Protein AF-A0A1E8E2F0-F1 (afdb_monomer_lite)

Sequence (222 aa):
MLGGLISAGASLLSGAISAVGTACSAIGGTVISTGRVMIDAINGGLPMVARICDAALTVGKGLGVFATEHNEVDMYELGMRTERAVEEGTTSEQFDNNQAYIDYLREKITLSNEDRINLKNLSDSDKLKYACIGSAMTIATIKEKYEIDIPETFWSITTDLGIQPEKFKPMLDIFENAKLQPDLNGFMKGELSSDLQRSIYDLIDERLSGVLGKEIVDKLIS

Secondary structure (DSSP, 8-state):
--GGGTT--HHHHHHHHHHHHHHHHHH-TTHHHHHHHHHHHHHT-HHHHHHHHHHHHHHHHHTTSS-TT--HHHHHHHHHHHHHHHHTT--GGGSSSHHHHHHHHHHHSPPPHHHHHHTTS--HHHHHHHHHHHHHHHHHHHHHHSSS---THHHHHHHHTT--HHHHHHHHHHHHHTT----HHHHHHT-S-HHHHHHHHHHIIIIIHHHH-HHHHHHHH-

Structure (mmCIF, N/CA/C/O backbone):
data_AF-A0A1E8E2F0-F1
#
_entry.id   AF-A0A1E8E2F0-F1
#
loop_
_atom_site.group_PDB
_atom_site.id
_atom_site.type_symbol
_atom_site.label_atom_id
_atom_site.label_alt_id
_atom_site.label_comp_id
_atom_site.label_asym_id
_atom_site.label_entity_id
_atom_site.label_seq_id
_atom_site.pdbx_PDB_ins_code
_atom_site.Cartn_x
_atom_site.Cartn_y
_atom_site.Cartn_z
_atom_site.occupancy
_atom_site.B_iso_or_equiv
_atom_site.auth_seq_id
_atom_site.auth_comp_id
_atom_site.auth_asym_id
_atom_site.auth_atom_id
_atom_site.pdbx_PDB_model_num
ATOM 1 N N . MET A 1 1 ? -0.021 14.049 2.026 1.00 46.56 1 MET A N 1
ATOM 2 C CA . MET A 1 1 ? 1.206 14.430 2.754 1.00 46.56 1 MET A CA 1
ATOM 3 C C . MET A 1 1 ? 0.986 14.140 4.222 1.00 46.56 1 MET A C 1
ATOM 5 O O . MET A 1 1 ? 0.489 14.996 4.947 1.00 46.56 1 MET A O 1
ATOM 9 N N . LEU A 1 2 ? 1.394 12.953 4.666 1.00 54.12 2 LEU A N 1
ATOM 10 C CA . LEU A 1 2 ? 1.430 12.538 6.078 1.00 54.12 2 LEU A CA 1
ATOM 11 C C . LEU A 1 2 ? 2.486 13.297 6.912 1.00 54.12 2 LEU A C 1
ATOM 13 O O . LEU A 1 2 ? 3.233 12.714 7.697 1.00 54.12 2 LEU A O 1
ATOM 17 N N . GLY A 1 3 ? 2.553 14.624 6.765 1.00 45.81 3 GLY A N 1
ATOM 18 C CA . GLY A 1 3 ? 3.546 15.497 7.399 1.00 45.81 3 GLY A CA 1
ATOM 19 C C . GLY A 1 3 ? 3.538 15.459 8.932 1.00 45.81 3 GLY A C 1
ATOM 20 O O . GLY A 1 3 ? 4.491 15.917 9.553 1.00 45.81 3 GLY A O 1
ATOM 21 N N . GLY A 1 4 ? 2.508 14.866 9.543 1.00 55.16 4 GLY A N 1
ATOM 22 C CA . GLY A 1 4 ? 2.407 14.650 10.986 1.00 55.16 4 GLY A CA 1
ATOM 23 C C . GLY A 1 4 ? 3.183 13.447 11.539 1.00 55.16 4 GLY A C 1
ATOM 24 O O . GLY A 1 4 ? 3.166 13.270 12.750 1.00 55.16 4 GLY A O 1
ATOM 25 N N . LEU A 1 5 ? 3.834 12.621 10.706 1.00 59.59 5 LEU A N 1
ATOM 26 C CA . LEU A 1 5 ? 4.595 11.443 11.162 1.00 59.59 5 LEU A CA 1
ATOM 27 C C . LEU A 1 5 ? 6.091 11.720 11.425 1.00 59.59 5 LEU A C 1
ATOM 29 O O . LEU A 1 5 ? 6.787 10.841 11.922 1.00 59.59 5 LEU A O 1
ATOM 33 N N . ILE A 1 6 ? 6.615 12.904 11.080 1.00 55.09 6 ILE A N 1
ATOM 34 C CA . ILE A 1 6 ? 8.069 13.143 10.924 1.00 55.09 6 ILE A CA 1
ATOM 35 C C . ILE A 1 6 ? 8.792 13.533 12.241 1.00 55.09 6 ILE A C 1
ATOM 37 O O . ILE A 1 6 ? 10.017 13.603 12.271 1.00 55.09 6 ILE A O 1
ATOM 41 N N . SER A 1 7 ? 8.100 13.722 13.370 1.00 53.03 7 SER A N 1
ATOM 42 C CA . SER A 1 7 ? 8.715 14.161 14.646 1.00 53.03 7 SER A CA 1
ATOM 43 C C . SER A 1 7 ? 9.333 13.055 15.523 1.00 53.03 7 SER A C 1
ATOM 45 O O . SER A 1 7 ? 9.831 13.345 16.612 1.00 53.03 7 SER A O 1
ATOM 47 N N . ALA A 1 8 ? 9.328 11.795 15.087 1.00 50.75 8 ALA A N 1
ATOM 48 C CA . ALA A 1 8 ? 9.513 10.637 15.962 1.00 50.75 8 ALA A CA 1
ATOM 49 C C . ALA A 1 8 ? 10.944 10.028 15.971 1.00 50.75 8 ALA A C 1
ATOM 51 O O . ALA A 1 8 ? 11.534 9.764 14.928 1.00 50.75 8 ALA A O 1
ATOM 52 N N . GLY A 1 9 ? 11.500 9.765 17.167 1.00 56.72 9 GLY A N 1
ATOM 53 C CA . GLY A 1 9 ? 12.803 9.105 17.380 1.00 56.72 9 GLY A CA 1
ATOM 54 C C . GLY A 1 9 ? 12.778 7.565 17.294 1.00 56.72 9 GLY A C 1
ATOM 55 O O . GLY A 1 9 ? 11.724 6.948 17.186 1.00 56.72 9 GLY A O 1
ATOM 56 N N . ALA A 1 10 ? 13.950 6.920 17.389 1.00 57.41 10 ALA A N 1
ATOM 57 C CA . ALA A 1 10 ? 14.142 5.478 17.140 1.00 57.41 10 ALA A CA 1
ATOM 58 C C . ALA A 1 10 ? 13.274 4.519 17.992 1.00 57.41 10 ALA A C 1
ATOM 60 O O . ALA A 1 10 ? 12.944 3.428 17.533 1.00 57.41 10 ALA A O 1
ATOM 61 N N . SER A 1 11 ? 12.870 4.911 19.206 1.00 61.34 11 SER A N 1
ATOM 62 C CA . SER A 1 11 ? 11.998 4.101 20.075 1.00 61.34 11 SER A CA 1
ATOM 63 C C . SER A 1 11 ? 10.554 3.990 19.573 1.00 61.34 11 SER A C 1
ATOM 65 O O . SER A 1 11 ? 9.861 3.037 19.919 1.00 61.34 11 SER A O 1
ATOM 67 N N . LEU A 1 12 ? 10.098 4.938 18.749 1.00 69.38 12 LEU A N 1
ATOM 68 C CA . LEU A 1 12 ? 8.758 4.911 18.155 1.00 69.38 12 LEU A CA 1
ATOM 69 C C . LEU A 1 12 ? 8.673 3.891 17.010 1.00 69.38 12 LEU A C 1
ATOM 71 O O . LEU A 1 12 ? 7.636 3.261 16.822 1.00 69.38 12 LEU A O 1
ATOM 75 N N . LEU A 1 13 ? 9.781 3.663 16.297 1.00 74.44 13 LEU A N 1
ATOM 76 C CA . LEU A 1 13 ? 9.846 2.703 15.190 1.00 74.44 13 LEU A CA 1
ATOM 77 C C . LEU A 1 13 ? 9.758 1.253 15.685 1.00 74.44 13 LEU A C 1
ATOM 79 O O . LEU A 1 13 ? 8.995 0.462 15.136 1.00 74.44 13 LEU A O 1
ATOM 83 N N . SER A 1 14 ? 10.479 0.899 16.754 1.00 71.12 14 SER A N 1
ATOM 84 C CA . SER A 1 14 ? 10.483 -0.475 17.281 1.00 71.12 14 SER A CA 1
ATOM 85 C C . SER A 1 14 ? 9.137 -0.891 17.888 1.00 71.12 14 SER A C 1
ATOM 87 O O . SER A 1 14 ? 8.689 -2.024 17.684 1.00 71.12 14 SER A O 1
ATOM 89 N N . GLY A 1 15 ? 8.460 0.030 18.583 1.00 75.19 15 GLY A N 1
ATOM 90 C CA . GLY A 1 15 ? 7.102 -0.187 19.089 1.00 75.19 15 GLY A CA 1
ATOM 91 C C . GLY A 1 15 ? 6.085 -0.367 17.959 1.00 75.19 15 GLY A C 1
ATOM 92 O O . GLY A 1 15 ? 5.265 -1.285 18.006 1.00 75.19 15 GLY A O 1
ATOM 93 N N . ALA A 1 16 ? 6.191 0.448 16.904 1.00 79.50 16 ALA A N 1
ATOM 94 C CA . ALA A 1 16 ? 5.305 0.365 15.748 1.00 79.50 16 ALA A CA 1
ATOM 95 C C . ALA A 1 16 ? 5.455 -0.951 14.971 1.00 79.50 16 ALA A C 1
ATOM 97 O O . ALA A 1 16 ? 4.438 -1.542 14.623 1.00 79.50 16 ALA A O 1
ATOM 98 N N . ILE A 1 17 ? 6.678 -1.458 14.754 1.00 83.19 17 ILE A N 1
ATOM 99 C CA . ILE A 1 17 ? 6.898 -2.755 14.076 1.00 83.19 17 ILE A CA 1
ATOM 100 C C . ILE A 1 17 ? 6.121 -3.874 14.775 1.00 83.19 17 ILE A C 1
ATOM 102 O O . ILE A 1 17 ? 5.417 -4.646 14.125 1.00 83.19 17 ILE A O 1
ATOM 106 N N . SER A 1 18 ? 6.224 -3.942 16.104 1.00 83.56 18 SER A N 1
ATOM 107 C CA . SER A 1 18 ? 5.578 -4.997 16.891 1.00 83.56 18 SER A CA 1
ATOM 108 C C . SER A 1 18 ? 4.053 -4.879 16.850 1.00 83.56 18 SER A C 1
ATOM 110 O O . SER A 1 18 ? 3.361 -5.882 16.665 1.00 83.56 18 SER A O 1
ATOM 112 N N . ALA A 1 19 ? 3.528 -3.657 16.978 1.00 85.50 19 ALA A N 1
ATOM 113 C CA . ALA A 1 19 ? 2.092 -3.398 16.930 1.00 85.50 19 ALA A CA 1
ATOM 114 C C . ALA A 1 19 ? 1.499 -3.711 15.547 1.00 85.50 19 ALA A C 1
ATOM 116 O O . ALA A 1 19 ? 0.519 -4.446 15.450 1.00 85.50 19 ALA A O 1
ATOM 117 N N . VAL A 1 20 ? 2.134 -3.226 14.474 1.00 86.19 20 VAL A N 1
ATOM 118 C CA . VAL A 1 20 ? 1.704 -3.468 13.088 1.00 86.19 20 VAL A CA 1
ATOM 119 C C . VAL A 1 20 ? 1.786 -4.951 12.751 1.00 86.19 20 VAL A C 1
ATOM 121 O O . VAL A 1 20 ? 0.832 -5.498 12.202 1.00 86.19 20 VAL A O 1
ATOM 124 N N . GLY A 1 21 ? 2.882 -5.622 13.117 1.00 84.56 21 GLY A N 1
ATOM 125 C CA . GLY A 1 21 ? 3.048 -7.054 12.883 1.00 84.56 21 GLY A CA 1
ATOM 126 C C . GLY A 1 21 ? 1.997 -7.895 13.599 1.00 84.56 21 GLY A C 1
ATOM 127 O O . GLY A 1 21 ? 1.430 -8.801 12.991 1.00 84.56 21 GLY A O 1
ATOM 128 N N . THR A 1 22 ? 1.686 -7.563 14.854 1.00 86.31 22 THR A N 1
ATOM 129 C CA . THR A 1 22 ? 0.652 -8.261 15.633 1.00 86.31 22 THR A CA 1
ATOM 130 C C . THR A 1 22 ? -0.731 -8.044 15.025 1.00 86.31 22 THR A C 1
ATOM 132 O O . THR A 1 22 ? -1.422 -9.018 14.735 1.00 86.31 22 THR A O 1
ATOM 135 N N . ALA A 1 23 ? -1.107 -6.788 14.765 1.00 84.50 23 ALA A N 1
ATOM 136 C CA . ALA A 1 23 ? -2.405 -6.452 14.191 1.00 84.50 23 ALA A CA 1
ATOM 137 C C . ALA A 1 23 ? -2.594 -7.100 12.811 1.00 84.50 23 ALA A C 1
ATOM 139 O O . ALA A 1 23 ? -3.564 -7.818 12.602 1.00 84.50 23 ALA A O 1
ATOM 140 N N . CYS A 1 24 ? -1.635 -6.940 11.891 1.00 85.62 24 CYS A N 1
ATOM 141 C CA . CYS A 1 24 ? -1.739 -7.501 10.538 1.00 85.62 24 CYS A CA 1
ATOM 142 C C . CYS A 1 24 ? -1.767 -9.032 10.528 1.00 85.62 24 CYS A C 1
ATOM 144 O O . CYS A 1 24 ? -2.491 -9.620 9.729 1.00 85.62 24 CYS A O 1
ATOM 146 N N . SER A 1 25 ? -1.038 -9.680 11.442 1.00 86.25 25 SER A N 1
ATOM 147 C CA . SER A 1 25 ? -1.093 -11.140 11.594 1.00 86.25 25 SER A CA 1
ATOM 148 C C . SER A 1 25 ? -2.461 -11.619 12.075 1.00 86.25 25 SER A C 1
ATOM 150 O O . SER A 1 25 ? -2.920 -12.675 11.655 1.00 86.25 25 SER A O 1
ATOM 152 N N . ALA A 1 26 ? -3.115 -10.844 12.940 1.00 86.00 26 ALA A N 1
ATOM 153 C CA . ALA A 1 26 ? -4.411 -11.190 13.506 1.00 86.00 26 ALA A CA 1
ATOM 154 C C . ALA A 1 26 ? -5.597 -10.882 12.565 1.00 86.00 26 ALA A C 1
ATOM 156 O O . ALA A 1 26 ? -6.642 -11.513 12.691 1.00 86.00 26 ALA A O 1
ATOM 157 N N . ILE A 1 27 ? -5.434 -9.980 11.586 1.00 87.12 27 ILE A N 1
ATOM 158 C CA . ILE A 1 27 ? -6.435 -9.731 10.525 1.00 87.12 27 ILE A CA 1
ATOM 159 C C . ILE A 1 27 ? -6.537 -10.911 9.539 1.00 87.12 27 ILE A C 1
ATOM 161 O O . ILE A 1 27 ? -7.615 -11.149 8.984 1.00 87.12 27 ILE A O 1
ATOM 165 N N . GLY A 1 28 ? -5.435 -11.637 9.320 1.00 82.00 28 GLY A N 1
ATOM 166 C CA . GLY A 1 28 ? -5.373 -12.803 8.432 1.00 82.00 28 GLY A CA 1
ATOM 167 C C . GLY A 1 28 ? -5.183 -12.480 6.942 1.00 82.00 28 GLY A C 1
ATOM 168 O O . GLY A 1 28 ? -5.022 -11.325 6.537 1.00 82.00 28 GLY A O 1
ATOM 169 N N . GLY A 1 29 ? -5.167 -13.532 6.123 1.00 82.12 29 GLY A N 1
ATOM 170 C CA . GLY A 1 29 ? -5.179 -13.463 4.663 1.00 82.12 29 GLY A CA 1
ATOM 171 C C . GLY A 1 29 ? -4.059 -12.631 4.030 1.00 82.12 29 GLY A C 1
ATOM 172 O O . GLY A 1 29 ? -2.899 -12.646 4.449 1.00 82.12 29 GLY A O 1
ATOM 173 N N . THR A 1 30 ? -4.420 -11.879 2.987 1.00 80.75 30 THR A N 1
ATOM 174 C CA . THR A 1 30 ? -3.507 -10.991 2.247 1.00 80.75 30 THR A CA 1
ATOM 175 C C . THR A 1 30 ? -2.982 -9.833 3.092 1.00 80.75 30 THR A C 1
ATOM 177 O O . THR A 1 30 ? -1.932 -9.274 2.778 1.00 80.75 30 THR A O 1
ATOM 180 N N . VAL A 1 31 ? -3.661 -9.484 4.190 1.00 86.50 31 VAL A N 1
ATOM 181 C CA . VAL A 1 31 ? -3.239 -8.387 5.075 1.00 86.50 31 VAL A CA 1
ATOM 182 C C . VAL A 1 31 ? -1.940 -8.725 5.816 1.00 86.50 31 VAL A C 1
ATOM 184 O O . VAL A 1 31 ? -1.168 -7.831 6.158 1.00 86.50 31 VAL A O 1
ATOM 187 N N . ILE A 1 32 ? -1.619 -10.013 5.982 1.00 88.44 32 ILE A N 1
ATOM 188 C CA . ILE A 1 32 ? -0.331 -10.449 6.538 1.00 88.44 32 ILE A CA 1
ATOM 189 C C . ILE A 1 32 ? 0.831 -9.987 5.647 1.00 88.44 32 ILE A C 1
ATOM 191 O O . ILE A 1 32 ? 1.841 -9.497 6.158 1.00 88.44 32 ILE A O 1
ATOM 195 N N . SER A 1 33 ? 0.715 -10.135 4.320 1.00 89.31 33 SER A N 1
ATOM 196 C CA . SER A 1 33 ? 1.802 -9.760 3.405 1.00 89.31 33 SER A CA 1
ATOM 197 C C . SER A 1 33 ? 1.923 -8.244 3.261 1.00 89.31 33 SER A C 1
ATOM 199 O O . SER A 1 33 ? 3.030 -7.709 3.259 1.00 89.31 33 SER A O 1
ATOM 201 N N . THR A 1 34 ? 0.809 -7.516 3.265 1.00 93.25 34 THR A N 1
ATOM 202 C CA . THR A 1 34 ? 0.827 -6.048 3.203 1.00 93.25 34 THR A CA 1
ATOM 203 C C . THR A 1 34 ? 1.222 -5.405 4.532 1.00 93.25 34 THR A C 1
ATOM 205 O O . THR A 1 34 ? 1.823 -4.333 4.547 1.00 93.25 34 THR A O 1
ATOM 208 N N . GLY A 1 35 ? 1.010 -6.095 5.654 1.00 92.88 35 GLY A N 1
ATOM 209 C CA . GLY A 1 35 ? 1.616 -5.749 6.936 1.00 92.88 35 GLY A CA 1
ATOM 210 C C . GLY A 1 35 ? 3.146 -5.788 6.885 1.00 92.88 35 GLY A C 1
ATOM 211 O O . GLY A 1 35 ? 3.798 -4.909 7.448 1.00 92.88 35 GLY A O 1
ATOM 212 N N . ARG A 1 36 ? 3.734 -6.746 6.149 1.00 93.12 36 ARG A N 1
ATOM 213 C CA . ARG A 1 36 ? 5.192 -6.806 5.928 1.00 93.12 36 ARG A CA 1
ATOM 214 C C . ARG A 1 36 ? 5.695 -5.622 5.111 1.00 93.12 36 ARG A C 1
ATOM 216 O O . ARG A 1 36 ? 6.700 -5.047 5.505 1.00 93.12 36 ARG A O 1
ATOM 223 N N . VAL A 1 37 ? 4.960 -5.192 4.079 1.00 95.56 37 VAL A N 1
ATOM 224 C CA . VAL A 1 37 ? 5.278 -3.956 3.331 1.00 95.56 37 VAL A CA 1
ATOM 225 C C . VAL A 1 37 ? 5.422 -2.770 4.287 1.00 95.56 37 VAL A C 1
ATOM 227 O O . VAL A 1 37 ? 6.383 -2.011 4.196 1.00 95.56 37 VAL A O 1
ATOM 230 N N . MET A 1 38 ? 4.507 -2.632 5.251 1.00 95.88 38 MET A N 1
ATOM 231 C CA . MET A 1 38 ? 4.571 -1.542 6.226 1.00 95.88 38 MET A CA 1
ATOM 232 C C . MET A 1 38 ? 5.687 -1.719 7.261 1.00 95.88 38 MET A C 1
ATOM 234 O O . MET A 1 38 ? 6.292 -0.732 7.668 1.00 95.88 38 MET A O 1
ATOM 238 N N . ILE A 1 39 ? 6.006 -2.947 7.676 1.00 93.25 39 ILE A N 1
ATOM 239 C CA . ILE A 1 39 ? 7.162 -3.219 8.547 1.00 93.25 39 ILE A CA 1
ATOM 240 C C . ILE A 1 39 ? 8.472 -2.863 7.836 1.00 93.25 39 ILE A C 1
ATOM 242 O O . ILE A 1 39 ? 9.319 -2.188 8.420 1.00 93.25 39 ILE A O 1
ATOM 246 N N . ASP A 1 40 ? 8.620 -3.259 6.574 1.00 92.81 40 ASP A N 1
ATOM 247 C CA . ASP A 1 40 ? 9.780 -2.920 5.750 1.00 92.81 40 ASP A CA 1
ATOM 248 C C . ASP A 1 40 ? 9.878 -1.405 5.550 1.00 92.81 40 ASP A C 1
ATOM 250 O O . ASP A 1 40 ? 10.962 -0.831 5.662 1.00 92.81 40 ASP A O 1
ATOM 254 N N . ALA A 1 41 ? 8.739 -0.730 5.379 1.00 93.31 41 ALA A N 1
ATOM 255 C CA . ALA A 1 41 ? 8.681 0.724 5.339 1.00 93.31 41 ALA A CA 1
ATOM 256 C C . ALA A 1 41 ? 9.176 1.364 6.644 1.00 93.31 41 ALA A C 1
ATOM 258 O O . ALA A 1 41 ? 9.946 2.323 6.602 1.00 93.31 41 ALA A O 1
ATOM 259 N N . ILE A 1 42 ? 8.777 0.827 7.805 1.00 91.56 42 ILE A N 1
ATOM 260 C CA . ILE A 1 42 ? 9.240 1.309 9.115 1.00 91.56 42 ILE A CA 1
ATOM 261 C C . ILE A 1 42 ? 10.755 1.103 9.260 1.00 91.56 42 ILE A C 1
ATOM 263 O O . ILE A 1 42 ? 11.443 2.006 9.739 1.00 91.56 42 ILE A O 1
ATOM 267 N N . ASN A 1 43 ? 11.288 -0.030 8.792 1.00 90.50 43 ASN A N 1
ATOM 268 C CA . ASN A 1 43 ? 12.731 -0.292 8.758 1.00 90.50 43 ASN A CA 1
ATOM 269 C C . ASN A 1 43 ? 13.483 0.677 7.827 1.00 90.50 43 ASN A C 1
ATOM 271 O O . ASN A 1 43 ? 14.606 1.073 8.136 1.00 90.50 43 ASN A O 1
ATOM 275 N N . GLY A 1 44 ? 12.853 1.102 6.727 1.00 88.00 44 GLY A N 1
ATOM 276 C CA . GLY A 1 44 ? 13.344 2.158 5.831 1.00 88.00 44 GLY A CA 1
ATOM 277 C C . GLY A 1 44 ? 13.205 3.585 6.388 1.00 88.00 44 GLY A C 1
ATOM 278 O O . GLY A 1 44 ? 13.728 4.534 5.804 1.00 88.00 44 GLY A O 1
ATOM 279 N N . GLY A 1 45 ? 12.529 3.753 7.529 1.00 89.38 45 GLY A N 1
ATOM 280 C CA . GLY A 1 45 ? 12.353 5.019 8.235 1.00 89.38 45 GLY A CA 1
ATOM 281 C C . GLY A 1 45 ? 11.047 5.759 7.917 1.00 89.38 45 GLY A C 1
ATOM 282 O O . GLY A 1 45 ? 10.328 5.471 6.963 1.00 89.38 45 GLY A O 1
ATOM 283 N N . LEU A 1 46 ? 10.740 6.779 8.726 1.00 88.50 46 LEU A N 1
ATOM 284 C CA . LEU A 1 46 ? 9.482 7.543 8.638 1.00 88.50 46 LEU A CA 1
ATOM 285 C C . LEU A 1 46 ? 9.178 8.128 7.246 1.00 88.50 46 LEU A C 1
ATOM 287 O O . LEU A 1 46 ? 8.012 8.090 6.851 1.00 88.50 46 LEU A O 1
ATOM 291 N N . PRO A 1 47 ? 10.159 8.638 6.467 1.00 89.50 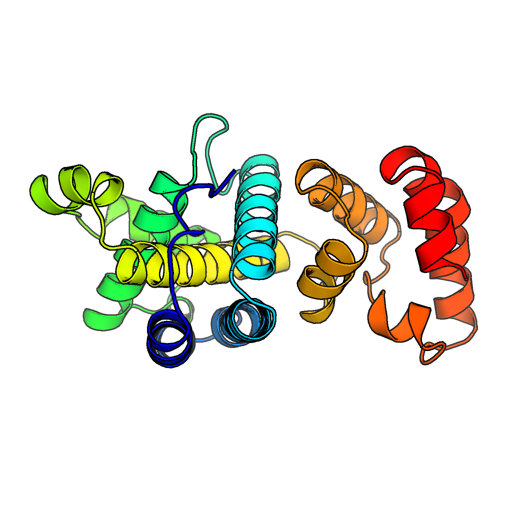47 PRO A N 1
ATOM 292 C CA . PRO A 1 47 ? 9.877 9.128 5.117 1.00 89.50 47 PRO A CA 1
ATOM 293 C C . PRO A 1 47 ? 9.367 8.038 4.166 1.00 89.50 47 PRO A C 1
ATOM 295 O O . PRO A 1 47 ? 8.516 8.323 3.325 1.00 89.50 47 PRO A O 1
ATOM 298 N N . MET A 1 48 ? 9.861 6.802 4.305 1.00 91.44 48 MET A N 1
ATOM 299 C CA . MET A 1 48 ? 9.411 5.651 3.517 1.00 91.44 48 MET A CA 1
ATOM 300 C C . MET A 1 48 ? 7.966 5.294 3.878 1.00 91.44 48 MET A C 1
ATOM 302 O O . MET A 1 48 ? 7.114 5.210 2.994 1.00 91.44 48 MET A O 1
ATOM 306 N N . VAL A 1 49 ? 7.661 5.200 5.179 1.00 92.38 49 VAL A N 1
ATOM 307 C CA . VAL A 1 49 ? 6.289 4.977 5.668 1.00 92.38 49 VAL A CA 1
ATOM 308 C C . VAL A 1 49 ? 5.330 6.030 5.121 1.00 92.38 49 VAL A C 1
ATOM 310 O O . VAL A 1 49 ? 4.296 5.686 4.556 1.00 92.38 49 VAL A O 1
ATOM 313 N N . ALA A 1 50 ? 5.677 7.312 5.254 1.00 91.81 50 ALA A N 1
ATOM 314 C CA . ALA A 1 50 ? 4.820 8.405 4.810 1.00 91.81 50 ALA A CA 1
ATOM 315 C C . ALA A 1 50 ? 4.495 8.308 3.311 1.00 91.81 50 ALA A C 1
ATOM 317 O O . ALA A 1 50 ? 3.342 8.477 2.924 1.00 91.81 50 ALA A O 1
ATOM 318 N N . ARG A 1 51 ? 5.485 7.984 2.470 1.00 93.56 51 ARG A N 1
ATOM 319 C CA . ARG A 1 51 ? 5.280 7.846 1.022 1.00 93.56 51 ARG A CA 1
ATOM 320 C C . ARG A 1 51 ? 4.417 6.644 0.655 1.00 93.56 51 ARG A C 1
ATOM 322 O O . ARG A 1 51 ? 3.520 6.800 -0.168 1.00 93.56 51 ARG A O 1
ATOM 329 N N . ILE A 1 52 ? 4.636 5.486 1.279 1.00 96.12 52 ILE A N 1
ATOM 330 C CA . ILE A 1 52 ? 3.823 4.290 1.012 1.00 96.12 52 ILE A CA 1
ATOM 331 C C . ILE A 1 52 ? 2.376 4.509 1.460 1.00 96.12 52 ILE A C 1
ATOM 333 O O . ILE A 1 52 ? 1.452 4.181 0.721 1.00 96.12 52 ILE A O 1
ATOM 337 N N . CYS A 1 53 ? 2.159 5.125 2.621 1.00 95.94 53 CYS A N 1
ATOM 338 C CA . CYS A 1 53 ? 0.822 5.475 3.090 1.00 95.94 53 CYS A CA 1
ATOM 339 C C . CYS A 1 53 ? 0.132 6.502 2.161 1.00 95.94 53 CYS A C 1
ATOM 341 O O . CYS A 1 53 ? -1.041 6.329 1.826 1.00 95.94 53 CYS A O 1
ATOM 343 N N . ASP A 1 54 ? 0.843 7.543 1.695 1.00 95.75 54 ASP A N 1
ATOM 344 C CA . ASP A 1 54 ? 0.309 8.513 0.721 1.00 95.75 54 ASP A CA 1
ATOM 345 C C . ASP A 1 54 ? -0.027 7.820 -0.621 1.00 95.75 54 ASP A C 1
ATOM 347 O O . ASP A 1 54 ? -1.067 8.102 -1.225 1.00 95.75 54 ASP A O 1
ATOM 351 N N . ALA A 1 55 ? 0.804 6.875 -1.077 1.00 97.00 55 ALA A N 1
ATOM 352 C CA . ALA A 1 55 ? 0.555 6.074 -2.276 1.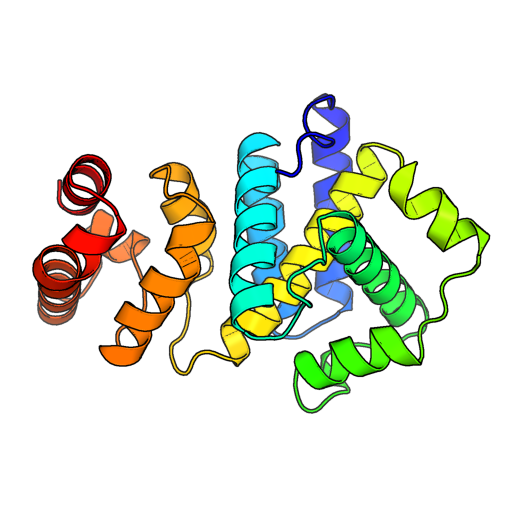00 97.00 55 ALA A CA 1
ATOM 353 C C . ALA A 1 55 ? -0.665 5.157 -2.119 1.00 97.00 55 ALA A C 1
ATOM 355 O O . ALA A 1 55 ? -1.550 5.171 -2.975 1.00 97.00 55 ALA A O 1
ATOM 356 N N . ALA A 1 56 ? -0.764 4.419 -1.011 1.00 97.81 56 ALA A N 1
ATOM 357 C CA . ALA A 1 56 ? -1.907 3.564 -0.703 1.00 97.81 56 ALA A CA 1
ATOM 358 C C . ALA A 1 56 ? -3.212 4.371 -0.668 1.00 97.81 56 ALA A C 1
ATOM 360 O O . ALA A 1 56 ? -4.191 3.982 -1.303 1.00 97.81 56 ALA A O 1
ATOM 361 N N . LEU A 1 57 ? -3.219 5.533 -0.004 1.00 97.44 57 LEU A N 1
ATOM 362 C CA . LEU A 1 57 ? -4.374 6.432 0.013 1.00 97.44 57 LEU A CA 1
ATOM 363 C C . LEU A 1 57 ? -4.734 6.914 -1.399 1.00 97.44 57 LEU A C 1
ATOM 365 O O . LEU A 1 57 ? -5.900 6.886 -1.785 1.00 97.44 57 LEU A O 1
ATOM 369 N N . THR A 1 58 ? -3.742 7.341 -2.180 1.00 97.19 58 THR A N 1
ATOM 370 C CA . THR A 1 58 ? -3.951 7.891 -3.528 1.00 97.19 58 THR A CA 1
ATOM 371 C C . THR A 1 58 ? -4.515 6.849 -4.489 1.00 97.19 58 THR A C 1
ATOM 373 O O . THR A 1 58 ? -5.514 7.100 -5.167 1.00 97.19 58 THR A O 1
ATOM 376 N N . VAL A 1 59 ? -3.926 5.652 -4.515 1.00 97.94 59 VAL A N 1
ATOM 377 C CA . VAL A 1 59 ? -4.426 4.537 -5.327 1.00 97.94 59 VAL A CA 1
ATOM 378 C C . VAL A 1 59 ? -5.794 4.084 -4.814 1.00 97.94 59 VAL A C 1
ATOM 380 O O . VAL A 1 59 ? -6.712 3.901 -5.610 1.00 97.94 59 VAL A O 1
ATOM 383 N N . GLY A 1 60 ? -5.968 3.988 -3.493 1.00 97.88 60 GLY A N 1
ATOM 384 C CA . GLY A 1 60 ? -7.232 3.628 -2.856 1.00 97.88 60 GLY A CA 1
ATOM 385 C C . GLY A 1 60 ? -8.376 4.568 -3.241 1.00 97.88 60 GLY A C 1
ATOM 386 O O . GLY A 1 60 ? -9.464 4.096 -3.567 1.00 97.88 60 GLY A O 1
ATOM 387 N N . LYS A 1 61 ? -8.137 5.883 -3.300 1.00 97.56 61 LYS A N 1
ATOM 388 C CA . LYS A 1 61 ? -9.107 6.856 -3.833 1.00 97.56 61 LYS A CA 1
ATOM 389 C C . LYS A 1 61 ? -9.457 6.582 -5.290 1.00 97.56 61 LYS A C 1
ATOM 391 O O . LYS A 1 61 ? -10.629 6.532 -5.647 1.00 97.56 61 LYS A O 1
ATOM 396 N N . GLY A 1 62 ? -8.445 6.371 -6.130 1.00 97.00 62 GLY A N 1
ATOM 397 C CA . GLY A 1 62 ? -8.648 6.092 -7.551 1.00 97.00 62 GLY A CA 1
ATOM 398 C C . GLY A 1 62 ? -9.376 4.773 -7.839 1.00 97.00 62 GLY A C 1
ATOM 399 O O . GLY A 1 62 ? -9.864 4.590 -8.950 1.00 97.00 62 GLY A O 1
ATOM 400 N N . LEU A 1 63 ? -9.468 3.876 -6.853 1.00 96.75 63 LEU A N 1
ATOM 401 C CA . LEU A 1 63 ? -10.187 2.600 -6.922 1.00 96.75 63 LEU A CA 1
ATOM 402 C C . LEU A 1 63 ? -11.485 2.573 -6.092 1.00 96.75 63 LEU A C 1
ATOM 404 O O . LEU A 1 63 ? -12.095 1.511 -5.925 1.00 96.75 63 LEU A O 1
ATOM 408 N N . GLY A 1 64 ? -11.900 3.722 -5.550 1.00 96.06 64 GLY A N 1
ATOM 409 C CA . GLY A 1 64 ? -13.133 3.864 -4.774 1.00 96.06 64 GLY A CA 1
ATOM 410 C C . GLY A 1 64 ? -13.087 3.267 -3.364 1.00 96.06 64 GLY A C 1
ATOM 411 O O . GLY A 1 64 ? -14.127 3.163 -2.723 1.00 96.06 64 GLY A O 1
ATOM 412 N N . VAL A 1 65 ? -11.908 2.895 -2.850 1.00 96.50 65 VAL A N 1
ATOM 413 C CA . VAL A 1 65 ? -11.746 2.485 -1.443 1.00 96.50 65 VAL A CA 1
ATOM 414 C C . VAL A 1 65 ? -12.002 3.678 -0.526 1.00 96.50 65 VAL A C 1
ATOM 416 O O . VAL A 1 65 ? -12.641 3.533 0.513 1.00 96.50 65 VAL A O 1
ATOM 419 N N . PHE A 1 66 ? -11.547 4.869 -0.917 1.00 95.56 66 PHE A N 1
ATOM 420 C CA . PHE A 1 66 ? -11.778 6.129 -0.211 1.00 95.56 66 PHE A CA 1
ATOM 421 C C . PHE A 1 66 ? -12.469 7.144 -1.124 1.00 95.56 66 PHE A C 1
ATOM 423 O O . PHE A 1 66 ? -12.271 7.124 -2.338 1.00 95.56 66 PHE A O 1
ATOM 430 N N . ALA A 1 67 ? -13.232 8.066 -0.534 1.00 93.75 67 ALA A N 1
ATOM 431 C CA . ALA A 1 67 ? -13.753 9.220 -1.251 1.00 93.75 67 ALA A CA 1
ATOM 432 C C . ALA A 1 67 ? -12.623 10.209 -1.589 1.00 93.75 67 ALA A C 1
ATOM 434 O O . ALA A 1 67 ? -11.554 10.215 -0.971 1.00 93.75 67 ALA A O 1
ATOM 435 N N . THR A 1 68 ? -12.843 11.064 -2.585 1.00 91.12 68 THR A N 1
ATOM 436 C CA . THR A 1 68 ? -11.813 11.977 -3.110 1.00 91.12 68 THR A CA 1
ATOM 437 C C . THR A 1 68 ? -11.282 12.967 -2.070 1.00 91.12 68 THR A C 1
ATOM 439 O O . THR A 1 68 ? -10.091 13.292 -2.060 1.00 91.12 68 THR A O 1
ATOM 442 N N . GLU A 1 69 ? -12.158 13.396 -1.168 1.00 91.56 69 GLU A N 1
ATOM 443 C CA . GLU A 1 69 ? -11.946 14.343 -0.078 1.00 91.56 69 GLU A CA 1
ATOM 444 C C . GLU A 1 69 ? -11.322 13.714 1.172 1.00 91.56 69 GLU A C 1
ATOM 446 O O . GLU A 1 69 ? -10.826 14.444 2.033 1.00 91.56 69 GLU A O 1
ATOM 451 N N . HIS A 1 70 ? -11.316 12.379 1.266 1.00 92.62 70 HIS A N 1
ATOM 452 C CA . HIS A 1 70 ? -10.681 11.677 2.379 1.00 92.62 70 HIS A CA 1
ATOM 453 C C . HIS A 1 70 ? -9.186 12.004 2.441 1.00 92.62 70 HIS A C 1
ATOM 455 O O . HIS A 1 70 ? -8.551 12.340 1.443 1.00 92.62 70 HIS A O 1
ATOM 461 N N . ASN A 1 71 ? -8.594 11.917 3.616 1.00 90.81 71 ASN A N 1
ATOM 462 C CA . ASN A 1 71 ? -7.201 12.265 3.863 1.00 90.81 71 ASN A CA 1
ATOM 463 C C . ASN A 1 71 ? -6.560 11.242 4.813 1.00 90.81 71 ASN A C 1
ATOM 465 O O . ASN A 1 71 ? -7.081 10.146 5.013 1.00 90.81 71 ASN A O 1
ATOM 469 N N . GLU A 1 72 ? -5.398 11.566 5.373 1.00 88.75 72 GLU A N 1
ATOM 470 C CA . GLU A 1 72 ? -4.690 10.689 6.301 1.00 88.75 72 GLU A CA 1
ATOM 471 C C . GLU A 1 72 ? -5.519 10.302 7.535 1.00 88.75 72 GLU A C 1
ATOM 473 O O . GLU A 1 72 ? -5.361 9.197 8.049 1.00 88.75 72 GLU A O 1
ATOM 478 N N . VAL A 1 73 ? -6.442 11.158 7.985 1.00 90.06 73 VAL A N 1
ATOM 479 C CA . VAL A 1 73 ? -7.320 10.862 9.125 1.00 90.06 73 VAL A CA 1
ATOM 480 C C . VAL A 1 73 ? -8.232 9.676 8.817 1.00 90.06 73 VAL A C 1
ATOM 482 O O . VAL A 1 73 ? -8.430 8.829 9.684 1.00 90.06 73 VAL A O 1
ATOM 485 N N . ASP A 1 74 ? -8.724 9.562 7.583 1.00 92.44 74 ASP A N 1
ATOM 486 C CA . ASP A 1 74 ? -9.540 8.426 7.143 1.00 92.44 74 ASP A CA 1
ATOM 487 C C . ASP A 1 74 ? -8.728 7.125 7.097 1.00 92.44 74 ASP A C 1
ATOM 489 O O . ASP A 1 74 ? -9.262 6.041 7.342 1.00 92.44 74 ASP A O 1
ATOM 493 N N . MET A 1 75 ? -7.421 7.226 6.834 1.00 93.44 75 MET A N 1
ATOM 494 C CA . MET A 1 75 ? -6.506 6.089 6.927 1.00 93.44 75 MET A CA 1
ATOM 495 C C . MET A 1 75 ? -6.316 5.650 8.385 1.00 93.44 75 MET A C 1
ATOM 497 O O . MET A 1 75 ? -6.348 4.455 8.676 1.00 93.44 75 MET A O 1
ATOM 501 N N . TYR A 1 76 ? -6.170 6.601 9.315 1.00 93.69 76 TYR A N 1
ATOM 502 C CA . TYR A 1 76 ? -6.078 6.298 10.748 1.00 93.69 76 TYR A CA 1
ATOM 503 C C . TYR A 1 76 ? -7.381 5.688 11.273 1.00 93.69 76 TYR A C 1
ATOM 505 O O . TYR A 1 76 ? -7.350 4.717 12.025 1.00 93.69 76 TYR A O 1
ATOM 513 N N . GLU A 1 77 ? -8.528 6.228 10.850 1.00 94.50 77 GLU A N 1
ATOM 514 C CA . GLU A 1 77 ? -9.850 5.695 11.182 1.00 94.50 77 GLU A CA 1
ATOM 515 C C . GLU A 1 77 ? -9.993 4.246 10.712 1.00 94.50 77 GLU A C 1
ATOM 517 O O . GLU A 1 77 ? -10.431 3.393 11.487 1.00 94.50 77 GLU A O 1
ATOM 522 N N . LEU A 1 78 ? -9.584 3.948 9.472 1.00 95.50 78 LEU A N 1
ATOM 523 C CA . LEU A 1 78 ? -9.580 2.581 8.961 1.00 95.50 78 LEU A CA 1
ATOM 524 C C . LEU A 1 78 ? -8.678 1.677 9.808 1.00 95.50 78 LEU A C 1
ATOM 526 O O . LEU A 1 78 ? -9.117 0.605 10.222 1.00 95.50 78 LEU A O 1
ATOM 530 N N . GLY A 1 79 ? -7.453 2.113 10.114 1.00 94.88 79 GLY A N 1
ATOM 531 C CA . GLY A 1 79 ? -6.525 1.352 10.951 1.00 94.88 79 GLY A CA 1
ATOM 532 C C . GLY A 1 79 ? -7.087 1.043 12.341 1.00 94.88 79 GLY A C 1
ATOM 533 O O . GLY A 1 79 ? -7.022 -0.097 12.792 1.00 94.88 79 GLY A O 1
ATOM 534 N N . MET A 1 80 ? -7.704 2.032 12.991 1.00 93.81 80 MET A N 1
ATOM 535 C CA . MET A 1 80 ? -8.316 1.876 14.314 1.00 93.81 80 MET A CA 1
ATOM 536 C C . MET A 1 80 ? -9.524 0.936 14.290 1.00 93.81 80 MET A C 1
ATOM 538 O O . MET A 1 80 ? -9.647 0.070 15.152 1.00 93.81 80 MET A O 1
ATOM 542 N N . ARG A 1 81 ? -10.416 1.073 13.299 1.00 95.12 81 ARG A N 1
ATOM 543 C CA . ARG A 1 81 ? -11.566 0.166 13.149 1.00 95.12 81 ARG A CA 1
ATOM 544 C C . ARG A 1 81 ? -11.111 -1.268 12.887 1.00 95.12 81 ARG A C 1
ATOM 546 O O . ARG A 1 81 ? -11.694 -2.196 13.433 1.00 95.12 81 ARG A O 1
ATOM 553 N N . THR A 1 82 ? -10.061 -1.434 12.088 1.00 94.00 82 THR A N 1
ATOM 554 C CA . THR A 1 82 ? -9.491 -2.747 11.771 1.00 94.00 82 THR A CA 1
ATOM 555 C C . THR A 1 82 ? -8.920 -3.426 13.017 1.00 94.00 82 THR A C 1
ATOM 557 O O . THR A 1 82 ? -9.187 -4.602 13.240 1.00 94.00 82 THR A O 1
ATOM 560 N N . GLU A 1 83 ? -8.175 -2.693 13.850 1.00 92.12 83 GLU A N 1
ATOM 561 C CA . GLU A 1 83 ? -7.656 -3.222 15.120 1.00 92.12 83 GLU A CA 1
ATOM 562 C C . GLU A 1 83 ? -8.795 -3.676 16.045 1.00 92.12 83 GLU A C 1
ATOM 564 O O . GLU A 1 83 ? -8.780 -4.805 16.527 1.00 92.12 83 GLU A O 1
ATOM 569 N N . ARG A 1 84 ? -9.835 -2.850 16.214 1.00 91.94 84 ARG A N 1
ATOM 570 C CA . ARG A 1 84 ? -10.993 -3.189 17.060 1.00 91.94 84 ARG A CA 1
ATOM 571 C C . ARG A 1 84 ? -11.771 -4.399 16.564 1.00 91.94 84 ARG A C 1
ATOM 573 O O . ARG A 1 84 ? -12.169 -5.235 17.363 1.00 91.94 84 ARG A O 1
ATOM 580 N N . ALA A 1 85 ? -11.982 -4.508 15.254 1.00 93.12 85 ALA A N 1
ATOM 581 C CA . ALA A 1 85 ? -12.656 -5.667 14.681 1.00 93.12 85 ALA A CA 1
ATOM 582 C C . ALA A 1 85 ? -11.936 -6.966 15.054 1.00 93.12 85 ALA A C 1
ATOM 584 O O . ALA A 1 85 ? -12.579 -7.926 15.472 1.00 93.12 85 ALA A O 1
ATOM 585 N N . VAL A 1 86 ? -10.604 -6.962 14.986 1.00 91.25 86 VAL A N 1
ATOM 586 C CA . VAL A 1 86 ? -9.776 -8.101 15.390 1.00 91.25 86 VAL A CA 1
ATOM 587 C C . VAL A 1 86 ? -9.886 -8.384 16.888 1.00 91.25 86 VAL A C 1
ATOM 589 O O . VAL A 1 86 ? -10.001 -9.548 17.270 1.00 91.25 86 VAL A O 1
ATOM 592 N N . GLU A 1 87 ? -9.892 -7.356 17.740 1.00 90.25 87 GLU A N 1
ATOM 593 C CA . GLU A 1 87 ? -10.120 -7.511 19.188 1.00 90.25 87 GLU A CA 1
ATOM 594 C C . GLU A 1 87 ? -11.488 -8.147 19.494 1.00 90.25 87 GLU A C 1
ATOM 596 O O . GLU A 1 87 ? -11.617 -8.927 20.438 1.00 90.25 87 GLU A O 1
ATOM 601 N N . GLU A 1 88 ? -12.493 -7.873 18.660 1.00 90.31 88 GLU A N 1
ATOM 602 C CA . GLU A 1 88 ? -13.833 -8.469 18.713 1.00 90.31 88 GLU A CA 1
ATOM 603 C C . GLU A 1 88 ? -13.924 -9.846 18.016 1.00 90.31 88 GLU A C 1
ATOM 605 O O . GLU A 1 88 ? -14.994 -10.454 17.974 1.00 90.31 88 GLU A O 1
ATOM 610 N N . GLY A 1 89 ? -12.817 -10.371 17.479 1.00 90.75 89 GLY A N 1
ATOM 611 C CA . GLY A 1 89 ? -12.758 -11.671 16.798 1.00 90.75 89 GLY A CA 1
ATOM 612 C C . GLY A 1 89 ? -13.265 -11.663 15.350 1.00 90.75 89 GLY A C 1
ATOM 613 O O . GLY A 1 89 ? -13.512 -12.727 14.776 1.00 90.75 89 GLY A O 1
ATOM 614 N N . THR A 1 90 ? -13.421 -10.480 14.757 1.00 92.81 90 THR A N 1
ATOM 615 C CA . THR A 1 90 ? -13.777 -10.299 13.347 1.00 92.81 90 THR A CA 1
ATOM 616 C C . THR A 1 90 ? -12.516 -10.118 12.506 1.00 92.81 90 THR A C 1
ATOM 618 O O . THR A 1 90 ? -11.714 -9.221 12.756 1.00 92.81 90 THR A O 1
ATOM 621 N N . THR A 1 91 ? -12.338 -10.959 11.489 1.00 92.44 91 THR A N 1
ATOM 622 C CA . THR A 1 91 ? -11.146 -10.957 10.624 1.00 92.44 91 THR A CA 1
ATOM 623 C C . THR A 1 91 ? -11.530 -10.799 9.157 1.00 92.44 91 THR A C 1
ATOM 625 O O . THR A 1 91 ? -12.674 -11.050 8.778 1.00 92.44 91 THR A O 1
ATOM 628 N N . SER A 1 92 ? -10.572 -10.403 8.312 1.00 91.56 92 SER A N 1
ATOM 629 C CA . SER A 1 92 ? -10.824 -10.201 6.874 1.00 91.56 92 SER A CA 1
ATOM 630 C C . SER A 1 92 ? -11.259 -11.486 6.157 1.00 91.56 92 SER A C 1
ATOM 632 O O . SER A 1 92 ? -12.068 -11.439 5.238 1.00 91.56 92 SER A O 1
ATOM 634 N N . GLU A 1 93 ? -10.792 -12.642 6.632 1.00 90.81 93 GLU A N 1
ATOM 635 C CA . GLU A 1 93 ? -11.093 -13.967 6.072 1.00 90.81 93 GLU A CA 1
ATOM 636 C C . GLU A 1 93 ? -12.563 -14.391 6.234 1.00 90.81 93 GLU A C 1
ATOM 638 O O . GLU A 1 93 ? -13.002 -15.352 5.607 1.00 90.81 93 GLU A O 1
ATOM 643 N N . GLN A 1 94 ? -13.333 -13.698 7.077 1.00 94.25 94 GLN A N 1
ATOM 644 C CA . GLN A 1 94 ? -14.765 -13.953 7.270 1.00 94.25 94 GLN A CA 1
ATOM 645 C C . GLN A 1 94 ? -15.640 -13.302 6.183 1.00 94.25 94 GLN A C 1
ATOM 647 O O . GLN A 1 94 ? -16.863 -13.441 6.222 1.00 94.25 94 GLN A O 1
ATOM 652 N N . PHE A 1 95 ? -15.034 -12.585 5.234 1.00 94.81 95 PHE A N 1
ATOM 653 C CA . PHE A 1 95 ? -15.711 -11.826 4.186 1.00 94.81 95 PHE A CA 1
ATOM 654 C C . PHE A 1 95 ? -15.277 -12.306 2.800 1.00 94.81 95 PHE A C 1
ATOM 656 O O . PHE A 1 95 ? -14.165 -12.795 2.619 1.00 94.81 95 PHE A O 1
ATOM 663 N N . ASP A 1 96 ? -16.149 -12.117 1.807 1.00 93.50 96 ASP A N 1
ATOM 664 C CA . ASP A 1 96 ? -15.894 -12.551 0.425 1.00 93.50 96 ASP A CA 1
ATOM 665 C C . ASP A 1 96 ? -14.702 -11.832 -0.224 1.00 93.50 96 ASP A C 1
ATOM 667 O O . ASP A 1 96 ? -14.092 -12.358 -1.151 1.00 93.50 96 ASP A O 1
ATOM 671 N N . ASN A 1 97 ? -14.418 -10.606 0.219 1.00 94.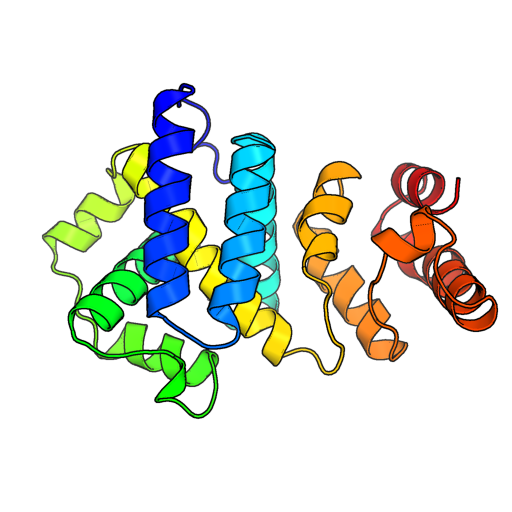19 97 ASN A N 1
ATOM 672 C CA . ASN A 1 97 ? -13.334 -9.766 -0.273 1.00 94.19 97 ASN A CA 1
ATOM 673 C C . ASN A 1 97 ? -12.975 -8.676 0.744 1.00 94.19 97 ASN A C 1
ATOM 675 O O . ASN A 1 97 ? -13.762 -8.334 1.635 1.00 94.19 97 ASN A O 1
ATOM 679 N N . ASN A 1 98 ? -11.803 -8.064 0.570 1.00 95.38 98 ASN A N 1
ATOM 680 C CA . ASN A 1 98 ? -11.327 -6.998 1.449 1.00 95.38 98 ASN A CA 1
ATOM 681 C C . ASN A 1 98 ? -12.228 -5.749 1.413 1.00 95.38 98 ASN A C 1
ATOM 683 O O . ASN A 1 98 ? -12.335 -5.042 2.415 1.00 95.38 98 ASN A O 1
ATOM 687 N N . GLN A 1 99 ? -12.915 -5.480 0.294 1.00 95.38 99 GLN A N 1
ATOM 688 C CA . GLN A 1 99 ? -13.860 -4.362 0.206 1.00 95.38 99 GLN A CA 1
ATOM 689 C C . GLN A 1 99 ? -15.076 -4.587 1.117 1.00 95.38 99 GLN A C 1
ATOM 691 O O . GLN A 1 99 ? -15.435 -3.686 1.869 1.00 95.38 99 GLN A O 1
ATOM 696 N N . ALA A 1 100 ? -15.655 -5.789 1.116 1.00 96.19 100 ALA A N 1
ATOM 697 C CA . ALA A 1 100 ? -16.768 -6.159 1.985 1.00 96.19 100 ALA A CA 1
ATOM 698 C C . ALA A 1 100 ? -16.379 -6.068 3.468 1.00 96.19 100 ALA A C 1
ATOM 700 O O . ALA A 1 100 ? -17.169 -5.600 4.290 1.00 96.19 100 ALA A O 1
ATOM 701 N N . TYR A 1 101 ? -15.141 -6.442 3.806 1.00 96.12 101 TYR A N 1
ATOM 702 C CA . TYR A 1 101 ? -14.611 -6.232 5.150 1.00 96.12 101 TYR A CA 1
ATOM 703 C C . TYR A 1 101 ? -14.504 -4.737 5.496 1.00 96.12 101 TYR A C 1
ATOM 705 O O . TYR A 1 101 ? -14.991 -4.323 6.544 1.00 96.12 101 TYR A O 1
ATOM 713 N N . ILE A 1 102 ? -13.948 -3.895 4.614 1.00 95.94 102 ILE A N 1
ATOM 714 C CA . ILE A 1 102 ? -13.883 -2.435 4.825 1.00 95.94 102 ILE A CA 1
ATOM 715 C C . ILE A 1 102 ? -15.279 -1.823 5.009 1.00 95.94 102 ILE A C 1
ATOM 717 O O . ILE A 1 102 ? -15.459 -0.948 5.863 1.00 95.94 102 ILE A O 1
ATOM 721 N N . ASP A 1 103 ? -16.265 -2.275 4.241 1.00 95.94 103 ASP A N 1
ATOM 722 C CA . ASP A 1 103 ? -17.642 -1.797 4.349 1.00 95.94 103 ASP A CA 1
ATOM 723 C C . ASP A 1 103 ? -18.239 -2.189 5.711 1.00 95.94 103 ASP A C 1
ATOM 725 O O . ASP A 1 103 ? -18.765 -1.331 6.426 1.00 95.94 103 ASP A O 1
ATOM 729 N N . TYR A 1 104 ? -18.030 -3.435 6.156 1.00 95.81 104 TYR A N 1
ATOM 730 C CA . TYR A 1 104 ? -18.372 -3.863 7.515 1.00 95.81 104 TYR A CA 1
ATOM 731 C C . TYR A 1 104 ? -17.692 -3.000 8.583 1.00 95.81 104 TYR A C 1
ATOM 733 O O . TYR A 1 104 ? -18.359 -2.525 9.505 1.00 95.81 104 TYR A O 1
ATOM 741 N N . LEU A 1 105 ? -16.384 -2.745 8.460 1.00 95.38 105 LEU A N 1
ATOM 742 C CA . LEU A 1 105 ? -15.645 -1.907 9.405 1.00 95.38 105 LEU A CA 1
ATOM 743 C C . LEU A 1 105 ? -16.282 -0.522 9.521 1.00 95.38 105 LEU A C 1
ATOM 745 O O . LEU A 1 105 ? -16.428 0.002 10.626 1.00 95.38 105 LEU A O 1
ATOM 749 N N . ARG A 1 106 ? -16.683 0.068 8.391 1.00 93.81 106 ARG A N 1
ATOM 750 C CA . ARG A 1 106 ? -17.309 1.396 8.321 1.00 93.81 106 ARG A CA 1
ATOM 751 C C . ARG A 1 106 ? -18.713 1.426 8.916 1.00 93.81 106 ARG A C 1
ATOM 753 O O . ARG A 1 106 ? -19.061 2.407 9.581 1.00 93.81 106 ARG A O 1
ATOM 760 N N . GLU A 1 107 ? -19.486 0.369 8.720 1.00 93.31 107 GLU A N 1
ATOM 761 C CA . GLU A 1 107 ? -20.877 0.294 9.164 1.00 93.31 107 GLU A CA 1
ATOM 762 C C . GLU A 1 107 ? -21.051 -0.190 10.606 1.00 93.31 107 GLU A C 1
ATOM 764 O O . GLU A 1 107 ? -21.954 0.278 11.301 1.00 93.31 107 GLU A O 1
ATOM 769 N N . LYS A 1 108 ? -20.238 -1.155 11.049 1.00 93.19 108 LYS A N 1
ATOM 770 C CA . LYS A 1 108 ? -20.481 -1.924 12.281 1.00 93.19 108 LYS A CA 1
ATOM 771 C C . LYS A 1 108 ? -19.511 -1.599 13.405 1.00 93.19 108 LYS A C 1
ATOM 773 O O . LYS A 1 108 ? -19.938 -1.535 14.557 1.00 93.19 108 LYS A O 1
ATOM 778 N N . ILE A 1 109 ? -18.249 -1.307 13.091 1.00 92.19 109 ILE A N 1
ATOM 779 C CA . ILE A 1 109 ? -17.267 -0.940 14.116 1.00 92.19 109 ILE A CA 1
ATOM 780 C C . ILE A 1 109 ? -17.458 0.524 14.492 1.00 92.19 109 ILE A C 1
ATOM 782 O O . ILE A 1 109 ? -16.996 1.445 13.815 1.00 92.19 109 ILE A O 1
ATOM 786 N N . THR A 1 110 ? -18.191 0.748 15.578 1.00 85.44 110 THR A N 1
ATOM 787 C CA . THR A 1 110 ? -18.542 2.095 16.022 1.00 85.44 110 THR A CA 1
ATOM 788 C C . THR A 1 110 ? -17.355 2.743 16.727 1.00 85.44 110 THR A C 1
ATOM 790 O O . THR A 1 110 ? -16.878 2.266 17.754 1.00 85.44 110 THR A O 1
ATOM 793 N N . LEU A 1 111 ? -16.904 3.879 16.199 1.00 83.62 111 LEU A N 1
ATOM 794 C CA . LEU A 1 111 ? -16.014 4.781 16.923 1.00 83.62 111 LEU A CA 1
ATOM 795 C C . LEU A 1 111 ? -16.847 5.735 17.774 1.00 83.62 111 LEU A C 1
ATOM 797 O O . LEU A 1 111 ? -17.785 6.362 17.265 1.00 83.62 111 LEU A O 1
ATOM 801 N N . SER A 1 112 ? -16.500 5.850 19.056 1.00 79.38 112 SER A N 1
ATOM 802 C CA . SER A 1 112 ? -17.123 6.816 19.954 1.00 79.38 112 SER A CA 1
ATOM 803 C C . SER A 1 112 ? -16.855 8.247 19.473 1.00 79.38 112 SER A C 1
ATOM 805 O O . SER A 1 112 ? -15.932 8.511 18.697 1.00 79.38 112 SER A O 1
ATOM 807 N N . ASN A 1 113 ? -17.655 9.205 19.942 1.00 75.12 113 ASN A N 1
ATOM 808 C CA . ASN A 1 113 ? -17.410 10.618 19.636 1.00 75.12 113 ASN A CA 1
ATOM 809 C C . ASN A 1 113 ? -16.019 11.066 20.110 1.00 75.12 113 ASN A C 1
ATOM 811 O O . ASN A 1 113 ? -15.376 11.873 19.445 1.00 75.12 113 ASN A O 1
ATOM 815 N N . GLU A 1 114 ? -15.548 10.510 21.225 1.00 76.06 114 GLU A N 1
ATOM 816 C CA . GLU A 1 114 ? -14.212 10.761 21.756 1.00 76.06 114 GLU A CA 1
ATOM 817 C C . GLU A 1 114 ? -13.124 10.203 20.831 1.00 76.06 114 GLU A C 1
ATOM 819 O O . GLU A 1 114 ? -12.203 10.935 20.481 1.00 76.06 114 GLU A O 1
ATOM 824 N N . ASP A 1 115 ? -13.281 8.975 20.326 1.00 79.81 115 ASP A N 1
ATOM 825 C CA . ASP A 1 115 ? -12.356 8.392 19.343 1.00 79.81 115 ASP A CA 1
ATOM 826 C C . ASP A 1 115 ? -12.227 9.280 18.105 1.00 79.81 115 ASP A C 1
ATOM 828 O O . ASP A 1 115 ? -11.124 9.607 17.675 1.00 79.81 115 ASP A O 1
ATOM 832 N N . ARG A 1 116 ? -13.361 9.735 17.559 1.00 74.94 116 ARG A N 1
ATOM 833 C CA . ARG A 1 116 ? -13.398 10.570 16.350 1.00 74.94 116 ARG A CA 1
ATOM 834 C C . ARG A 1 116 ? -12.734 11.930 16.549 1.00 74.94 116 ARG A C 1
ATOM 836 O O . ARG A 1 116 ? -12.058 12.419 15.645 1.00 74.94 116 ARG A O 1
ATOM 843 N N . ILE A 1 117 ? -12.915 12.543 17.718 1.00 75.06 117 ILE A N 1
ATOM 844 C CA . ILE A 1 117 ? -12.235 13.794 18.084 1.00 75.06 117 ILE A CA 1
ATOM 845 C C . ILE A 1 117 ? -10.729 13.543 18.238 1.00 75.06 117 ILE A C 1
ATOM 847 O O . ILE A 1 117 ? -9.911 14.340 17.771 1.00 75.06 117 ILE A O 1
ATOM 851 N N . ASN A 1 118 ? -10.365 12.409 18.833 1.00 78.44 118 ASN A N 1
ATOM 852 C CA . ASN A 1 118 ? -8.984 12.046 19.111 1.00 78.44 118 ASN A CA 1
ATOM 853 C C . ASN A 1 118 ? -8.211 11.593 17.873 1.00 78.44 118 ASN A C 1
ATOM 855 O O . ASN A 1 118 ? -6.998 11.758 17.870 1.00 78.44 118 ASN A O 1
ATOM 859 N N . LEU A 1 119 ? -8.862 11.133 16.796 1.00 81.44 119 LEU A N 1
ATOM 860 C CA . LEU A 1 119 ? -8.188 10.760 15.540 1.00 81.44 119 LEU A CA 1
ATOM 861 C C . LEU A 1 119 ? -7.267 11.868 14.997 1.00 81.44 119 LEU A C 1
ATOM 863 O O . LEU A 1 119 ? -6.222 11.582 14.417 1.00 81.44 119 LEU A O 1
ATOM 867 N N . LYS A 1 120 ? -7.615 13.142 15.224 1.00 74.44 120 LYS A N 1
ATOM 868 C CA . LYS A 1 120 ? -6.791 14.297 14.823 1.00 74.44 120 LYS A CA 1
ATOM 869 C C . LYS A 1 120 ? -5.667 14.623 15.813 1.00 74.44 120 LYS A C 1
ATOM 871 O O . LYS A 1 120 ? -4.682 15.251 15.434 1.00 74.44 120 LYS A O 1
ATOM 876 N N . ASN A 1 121 ? -5.802 14.172 17.057 1.00 82.00 121 ASN A N 1
ATOM 877 C CA . ASN A 1 121 ? -4.914 14.469 18.183 1.00 82.00 121 ASN A CA 1
ATOM 878 C C . ASN A 1 121 ? -4.175 13.226 18.705 1.00 82.00 121 ASN A C 1
ATOM 880 O O . ASN A 1 121 ? -3.661 13.240 19.821 1.00 82.00 121 ASN A O 1
ATOM 884 N N . LEU A 1 122 ? -4.126 12.154 17.910 1.00 83.12 122 LEU A N 1
ATOM 885 C CA . LEU A 1 122 ? -3.405 10.931 18.242 1.00 83.12 122 LEU A CA 1
ATOM 886 C C . LEU A 1 122 ? -1.935 11.224 18.561 1.00 83.12 122 LEU 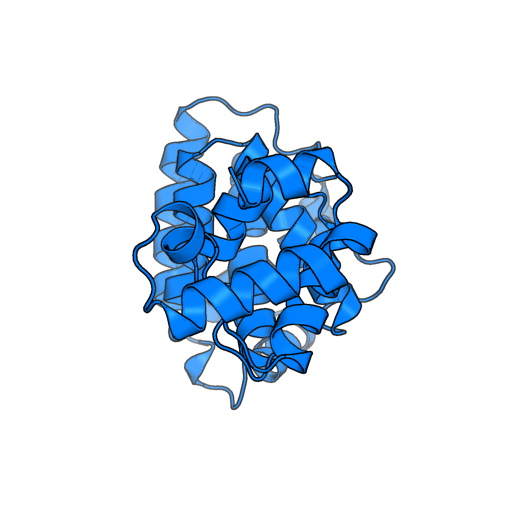A C 1
ATOM 888 O O . LEU A 1 122 ? -1.317 12.113 17.960 1.00 83.12 122 LEU A O 1
ATOM 892 N N . SER A 1 123 ? -1.368 10.424 19.467 1.00 86.38 123 SER A N 1
ATOM 893 C CA . SER A 1 123 ? 0.076 10.408 19.685 1.00 86.38 123 SER A CA 1
ATOM 894 C C . SER A 1 123 ? 0.800 10.038 18.384 1.00 86.38 123 SER A C 1
ATOM 896 O O . SER A 1 123 ? 0.241 9.345 17.535 1.00 86.38 123 SER A O 1
ATOM 898 N N . ASP A 1 124 ? 2.054 10.459 18.212 1.00 84.62 124 ASP A N 1
ATOM 899 C CA . ASP A 1 124 ? 2.825 10.115 17.006 1.00 84.62 124 ASP A CA 1
ATOM 900 C C . ASP A 1 124 ? 2.966 8.591 16.834 1.00 84.62 124 ASP A C 1
ATOM 902 O O . ASP A 1 124 ? 2.926 8.084 15.713 1.00 84.62 124 ASP A O 1
ATOM 906 N N . SER A 1 125 ? 3.048 7.854 17.949 1.00 84.62 125 SER A N 1
ATOM 907 C CA . SER A 1 125 ? 3.052 6.387 17.956 1.00 84.62 125 SER A CA 1
ATOM 908 C C . SER A 1 125 ? 1.742 5.811 17.422 1.00 84.62 125 SER A C 1
ATOM 910 O O . SER A 1 125 ? 1.760 4.898 16.600 1.00 84.62 125 SER A O 1
ATOM 912 N N . ASP A 1 126 ? 0.603 6.342 17.869 1.00 88.00 126 ASP A N 1
ATOM 913 C CA . ASP A 1 126 ? -0.711 5.869 17.431 1.00 88.00 126 ASP A CA 1
ATOM 914 C C . ASP A 1 126 ? -0.994 6.258 15.983 1.00 88.00 126 ASP A C 1
ATOM 916 O O . ASP A 1 126 ? -1.516 5.443 15.227 1.00 88.00 126 ASP A O 1
ATOM 920 N N . LYS A 1 127 ? -0.593 7.465 15.561 1.00 89.25 127 LYS A N 1
ATOM 921 C CA . LYS A 1 127 ? -0.654 7.868 14.150 1.00 89.25 127 LYS A CA 1
ATOM 922 C C . LYS A 1 127 ? 0.126 6.889 13.291 1.00 89.25 127 LYS A C 1
ATOM 924 O O . LYS A 1 127 ? -0.419 6.392 12.315 1.00 89.25 127 LYS A O 1
ATOM 929 N N . LEU A 1 128 ? 1.369 6.578 13.664 1.00 90.38 128 LEU A N 1
ATOM 930 C CA . LEU A 1 128 ? 2.199 5.632 12.924 1.00 90.38 128 LEU A CA 1
ATOM 931 C C . LEU A 1 128 ? 1.557 4.239 12.881 1.00 90.38 128 LEU A C 1
ATOM 933 O O . LEU A 1 128 ? 1.426 3.662 11.803 1.00 90.38 128 LEU A O 1
ATOM 937 N N . LYS A 1 129 ? 1.101 3.725 14.031 1.00 91.44 129 LYS A N 1
ATOM 938 C CA . LYS A 1 129 ? 0.424 2.425 14.133 1.00 91.44 129 LYS A CA 1
ATOM 939 C C . LYS A 1 129 ? -0.792 2.356 13.205 1.00 91.44 129 LYS A C 1
ATOM 941 O O . LYS A 1 129 ? -0.862 1.473 12.352 1.00 91.44 129 LYS A O 1
ATOM 946 N N . TYR A 1 130 ? -1.733 3.289 13.343 1.00 93.50 130 TYR A N 1
ATOM 947 C CA . TYR A 1 130 ? -2.983 3.256 12.586 1.00 93.50 130 TYR A CA 1
ATOM 948 C C . TYR A 1 130 ? -2.798 3.618 11.111 1.00 93.50 130 TYR A C 1
ATOM 950 O O . TYR A 1 130 ? -3.480 3.036 10.272 1.00 93.50 130 TYR A O 1
ATOM 958 N N . ALA A 1 131 ? -1.846 4.493 10.767 1.00 94.12 131 ALA A N 1
ATOM 959 C CA . ALA A 1 131 ? -1.466 4.737 9.375 1.00 94.12 131 ALA A CA 1
ATOM 960 C C . ALA A 1 131 ? -0.995 3.447 8.701 1.00 94.12 131 ALA A C 1
ATOM 962 O O . ALA A 1 131 ? -1.428 3.140 7.592 1.00 94.12 131 ALA A O 1
ATOM 963 N N . CYS A 1 132 ? -0.140 2.679 9.381 1.00 95.12 132 CYS A N 1
ATOM 964 C CA . CYS A 1 132 ? 0.384 1.425 8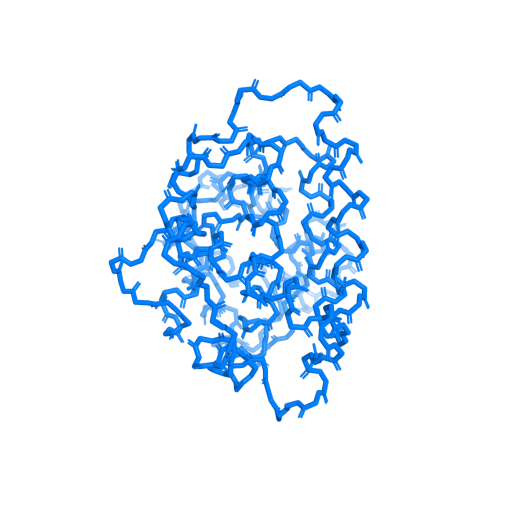.862 1.00 95.12 132 CYS A CA 1
ATOM 965 C C . CYS A 1 132 ? -0.696 0.347 8.752 1.00 95.12 132 CYS A C 1
ATOM 967 O O . CYS A 1 132 ? -0.801 -0.278 7.703 1.00 95.12 132 CYS A O 1
ATOM 969 N N . ILE A 1 133 ? -1.535 0.154 9.774 1.00 95.56 133 ILE A N 1
ATOM 970 C CA . ILE A 1 133 ? -2.629 -0.833 9.706 1.00 95.56 133 ILE A CA 1
ATOM 971 C C . ILE A 1 133 ? -3.621 -0.459 8.594 1.00 95.56 133 ILE A C 1
ATOM 973 O O . ILE A 1 133 ? -3.954 -1.295 7.755 1.00 95.56 133 ILE A O 1
ATOM 977 N N . GLY A 1 134 ? -4.047 0.808 8.535 1.00 96.62 134 GLY A N 1
ATOM 978 C CA . GLY A 1 134 ? -4.950 1.291 7.490 1.00 96.62 134 GLY A CA 1
ATOM 979 C C . GLY A 1 134 ? -4.349 1.140 6.091 1.00 96.62 134 GLY A C 1
ATOM 980 O O . GLY A 1 134 ? -5.036 0.704 5.165 1.00 96.62 134 GLY A O 1
ATOM 981 N N . SER A 1 135 ? -3.055 1.430 5.935 1.00 97.19 135 SER A N 1
ATOM 982 C CA . SER A 1 135 ? -2.362 1.293 4.649 1.00 97.19 135 SER A CA 1
ATOM 983 C C . SER A 1 135 ? -2.179 -0.164 4.254 1.00 97.19 135 SER A C 1
ATOM 985 O O . SER A 1 135 ? -2.422 -0.491 3.100 1.00 97.19 135 SER A O 1
ATOM 987 N N . ALA A 1 136 ? -1.850 -1.062 5.185 1.00 97.25 136 ALA A N 1
ATOM 988 C CA . ALA A 1 136 ? -1.784 -2.498 4.917 1.00 97.25 136 ALA A CA 1
ATOM 989 C C . ALA A 1 136 ? -3.138 -3.034 4.423 1.00 97.25 136 ALA A C 1
ATOM 991 O O . ALA A 1 136 ? -3.196 -3.728 3.404 1.00 97.25 136 ALA A O 1
ATOM 992 N N . MET A 1 137 ? -4.235 -2.647 5.082 1.00 97.31 137 MET A N 1
ATOM 993 C CA . MET A 1 137 ? -5.594 -3.012 4.670 1.00 97.31 137 MET A CA 1
ATOM 994 C C . MET A 1 137 ? -5.948 -2.441 3.288 1.00 97.31 137 MET A C 1
ATOM 996 O O . MET A 1 137 ? -6.498 -3.125 2.420 1.00 97.31 137 MET A O 1
ATOM 1000 N N . THR A 1 138 ? -5.575 -1.185 3.048 1.00 97.88 138 THR A N 1
ATOM 1001 C CA . THR A 1 138 ? -5.786 -0.519 1.761 1.00 97.88 138 THR A CA 1
ATOM 1002 C C . THR A 1 138 ? -4.992 -1.196 0.648 1.00 97.88 138 THR A C 1
ATOM 1004 O O . THR A 1 138 ? -5.558 -1.494 -0.396 1.00 97.88 138 THR A O 1
ATOM 1007 N N . ILE A 1 139 ? -3.710 -1.494 0.867 1.00 98.00 139 ILE A N 1
ATOM 1008 C CA . ILE A 1 139 ? -2.847 -2.184 -0.098 1.00 98.00 139 ILE A CA 1
ATOM 1009 C C . ILE A 1 139 ? -3.391 -3.581 -0.397 1.00 98.00 139 ILE A C 1
ATOM 1011 O O . ILE A 1 139 ? -3.410 -3.973 -1.558 1.00 98.00 139 ILE A O 1
ATOM 1015 N N . ALA A 1 140 ? -3.885 -4.314 0.603 1.00 96.75 140 ALA A N 1
ATOM 1016 C CA . ALA A 1 140 ? -4.488 -5.629 0.378 1.00 96.75 140 ALA A CA 1
ATOM 1017 C C . ALA A 1 140 ? -5.727 -5.520 -0.525 1.00 96.75 140 ALA A C 1
ATOM 1019 O O . ALA A 1 140 ? -5.856 -6.259 -1.497 1.00 96.75 140 ALA A O 1
ATOM 1020 N N . THR A 1 141 ? -6.568 -4.515 -0.276 1.00 97.19 141 THR A N 1
ATOM 1021 C CA . THR A 1 141 ? -7.735 -4.213 -1.119 1.00 97.19 141 THR A CA 1
ATOM 1022 C C . THR A 1 141 ? -7.332 -3.782 -2.532 1.00 97.19 141 THR A C 1
ATOM 1024 O O . THR A 1 141 ? -7.990 -4.144 -3.501 1.00 97.19 141 THR A O 1
ATOM 1027 N N . ILE A 1 142 ? -6.246 -3.015 -2.672 1.00 97.81 142 ILE A N 1
ATOM 1028 C CA . ILE A 1 142 ? -5.685 -2.631 -3.972 1.00 97.81 142 ILE A CA 1
ATOM 1029 C C . ILE A 1 142 ? -5.232 -3.880 -4.730 1.00 97.81 142 ILE A C 1
ATOM 1031 O O . ILE A 1 142 ? -5.652 -4.058 -5.867 1.00 97.81 142 ILE A O 1
ATOM 1035 N N . LYS A 1 143 ? -4.424 -4.747 -4.102 1.00 96.62 143 LYS A N 1
ATOM 1036 C CA . LYS A 1 143 ? -3.939 -5.999 -4.704 1.00 96.62 143 LYS A CA 1
ATOM 1037 C C . LYS A 1 143 ? -5.091 -6.856 -5.224 1.00 96.62 143 LYS A C 1
ATOM 1039 O O . LYS A 1 143 ? -4.985 -7.399 -6.308 1.00 96.62 143 LYS A O 1
ATOM 1044 N N . GLU A 1 144 ? -6.191 -6.932 -4.482 1.00 95.69 144 GLU A N 1
ATOM 1045 C CA . GLU A 1 144 ? -7.370 -7.701 -4.883 1.00 95.69 144 GLU A CA 1
ATOM 1046 C C . GLU A 1 144 ? -8.154 -7.081 -6.054 1.00 95.69 144 GLU A C 1
ATOM 1048 O O . GLU A 1 144 ? -8.777 -7.799 -6.831 1.00 95.69 144 GLU A O 1
ATOM 1053 N N . LYS A 1 145 ? -8.132 -5.750 -6.199 1.00 96.38 145 LYS A N 1
ATOM 1054 C CA . LYS A 1 145 ? -8.840 -5.048 -7.282 1.00 96.38 145 LYS A CA 1
ATOM 1055 C C . LYS A 1 145 ? -8.122 -5.105 -8.631 1.00 96.38 145 LYS A C 1
ATOM 1057 O O . LYS A 1 145 ? -8.771 -4.833 -9.636 1.00 96.38 145 LYS A O 1
ATOM 1062 N N . TYR A 1 146 ? -6.826 -5.407 -8.653 1.00 96.94 146 TYR A N 1
ATOM 1063 C CA . TYR A 1 146 ? -6.066 -5.587 -9.888 1.00 96.94 146 TYR A CA 1
ATOM 1064 C C . TYR A 1 146 ? -6.044 -7.064 -10.299 1.00 96.94 146 TYR A C 1
ATOM 1066 O O . TYR A 1 146 ? -5.858 -7.951 -9.472 1.00 96.94 146 TYR A O 1
ATOM 1074 N N . GLU A 1 147 ? -6.159 -7.337 -11.599 1.00 94.94 147 GLU A N 1
ATOM 1075 C CA . GLU A 1 147 ? -6.081 -8.695 -12.168 1.00 94.94 147 GLU A CA 1
ATOM 1076 C C . GLU A 1 147 ? -4.637 -9.210 -12.337 1.00 94.94 147 GLU A C 1
ATOM 1078 O O . GLU A 1 147 ? -4.392 -10.247 -12.959 1.00 94.94 147 GLU A O 1
ATOM 1083 N N . ILE A 1 148 ? -3.664 -8.466 -11.820 1.00 96.75 148 ILE A N 1
ATOM 1084 C CA . ILE A 1 148 ? -2.243 -8.800 -11.815 1.00 96.75 148 ILE A CA 1
ATOM 1085 C C . ILE A 1 148 ? -1.767 -8.940 -10.372 1.00 96.75 148 ILE A C 1
ATOM 1087 O O . ILE A 1 148 ? -2.190 -8.192 -9.493 1.00 96.75 148 ILE A O 1
ATOM 1091 N N . ASP A 1 149 ? -0.841 -9.864 -10.126 1.00 95.56 149 ASP A N 1
ATOM 1092 C CA . ASP A 1 149 ? -0.164 -9.896 -8.832 1.00 95.56 149 ASP A CA 1
ATOM 1093 C C . ASP A 1 149 ? 0.797 -8.707 -8.732 1.00 95.56 149 ASP A C 1
ATOM 1095 O O . ASP A 1 149 ? 1.622 -8.484 -9.620 1.00 95.56 149 ASP A O 1
ATOM 1099 N N . ILE A 1 150 ? 0.665 -7.936 -7.654 1.00 97.25 150 ILE A N 1
ATOM 1100 C CA . ILE A 1 150 ? 1.514 -6.783 -7.348 1.00 97.25 150 ILE A CA 1
ATOM 1101 C C . ILE A 1 150 ? 2.505 -7.232 -6.269 1.00 97.25 150 ILE A C 1
ATOM 1103 O O . ILE A 1 150 ? 2.092 -7.395 -5.111 1.00 97.25 150 ILE A O 1
ATOM 1107 N N . PRO A 1 151 ? 3.796 -7.417 -6.597 1.00 95.94 151 PRO A N 1
ATOM 1108 C CA . PRO A 1 151 ? 4.793 -7.846 -5.622 1.00 95.94 151 PRO A CA 1
ATOM 1109 C C . PRO A 1 151 ? 4.881 -6.880 -4.438 1.00 95.94 151 PRO A C 1
ATOM 1111 O O . PRO A 1 151 ? 4.775 -5.667 -4.614 1.00 95.94 151 PRO A O 1
ATOM 1114 N N . GLU A 1 152 ? 5.123 -7.381 -3.224 1.00 94.44 152 GLU A N 1
ATOM 1115 C CA . GLU A 1 152 ? 5.300 -6.521 -2.042 1.00 94.44 152 GLU A CA 1
ATOM 1116 C C . GLU A 1 152 ? 6.423 -5.487 -2.244 1.00 94.44 152 GLU A C 1
ATOM 1118 O O . GLU A 1 152 ? 6.298 -4.332 -1.831 1.00 94.44 152 GLU A O 1
ATOM 1123 N N . THR A 1 153 ? 7.485 -5.881 -2.953 1.00 95.31 153 THR A N 1
ATOM 1124 C CA . THR A 1 153 ? 8.643 -5.041 -3.297 1.00 95.31 153 THR A CA 1
ATOM 1125 C C . THR A 1 153 ? 8.299 -3.856 -4.196 1.00 95.31 153 THR A C 1
ATOM 1127 O O . THR A 1 153 ? 9.058 -2.889 -4.230 1.00 95.31 153 THR A O 1
ATOM 1130 N N . PHE A 1 154 ? 7.160 -3.881 -4.897 1.00 97.25 154 PHE A N 1
ATOM 1131 C CA . PHE A 1 154 ? 6.713 -2.763 -5.726 1.00 97.25 154 PHE A CA 1
ATOM 1132 C C . PHE A 1 154 ? 6.642 -1.463 -4.917 1.00 97.25 154 PHE A C 1
ATOM 1134 O O . PHE A 1 154 ? 7.140 -0.428 -5.358 1.00 97.25 154 PHE A O 1
ATOM 1141 N N . TRP A 1 155 ? 6.063 -1.514 -3.716 1.00 96.56 155 TRP A N 1
ATOM 1142 C CA . TRP A 1 155 ? 5.798 -0.331 -2.892 1.00 96.56 155 TRP A CA 1
ATOM 1143 C C . TRP A 1 155 ? 7.077 0.338 -2.388 1.00 96.56 155 TRP A C 1
ATOM 1145 O O . TRP A 1 155 ? 7.178 1.565 -2.419 1.00 96.56 155 TRP A O 1
ATOM 1155 N N . SER A 1 156 ? 8.066 -0.448 -1.958 1.00 94.06 156 SER A N 1
ATOM 1156 C CA . SER A 1 156 ? 9.359 0.083 -1.520 1.00 94.06 156 SER A CA 1
ATOM 1157 C C . SER A 1 156 ? 10.199 0.576 -2.697 1.00 94.06 156 SER A C 1
ATOM 1159 O O . SER A 1 156 ? 10.682 1.701 -2.648 1.00 94.06 156 SER A O 1
ATOM 1161 N N . ILE A 1 157 ? 10.293 -0.182 -3.795 1.00 94.56 157 ILE A N 1
ATOM 1162 C CA . ILE A 1 157 ? 11.135 0.186 -4.949 1.00 94.56 157 ILE A CA 1
ATOM 1163 C C . ILE A 1 157 ? 10.648 1.458 -5.628 1.00 94.56 157 ILE A C 1
ATOM 1165 O O . ILE A 1 157 ? 11.437 2.360 -5.898 1.00 94.56 157 ILE A O 1
ATOM 1169 N N . THR A 1 158 ? 9.347 1.564 -5.890 1.00 94.19 158 THR A N 1
ATOM 1170 C CA . THR A 1 158 ? 8.775 2.789 -6.469 1.00 94.19 158 THR A CA 1
ATOM 1171 C C . THR A 1 158 ? 9.033 4.000 -5.571 1.00 94.19 158 THR A C 1
ATOM 1173 O O . THR A 1 158 ? 9.401 5.072 -6.058 1.00 94.19 158 THR A O 1
ATOM 1176 N N . THR A 1 159 ? 8.934 3.817 -4.255 1.00 93.19 159 THR A N 1
ATOM 1177 C CA . THR A 1 159 ? 9.241 4.861 -3.276 1.00 93.19 159 THR A CA 1
ATOM 1178 C C . THR A 1 159 ? 10.727 5.241 -3.261 1.00 93.19 159 THR A C 1
ATOM 1180 O O . THR A 1 159 ? 11.043 6.433 -3.242 1.00 93.19 159 THR A O 1
ATOM 1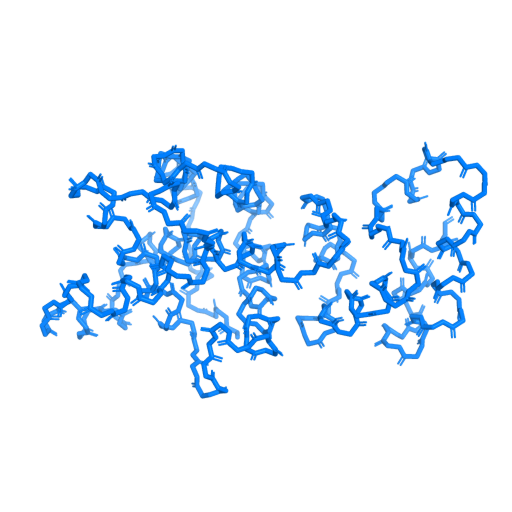183 N N . ASP A 1 160 ? 11.634 4.263 -3.309 1.00 92.69 160 ASP A N 1
ATOM 1184 C CA . ASP A 1 160 ? 13.091 4.460 -3.348 1.00 92.69 160 ASP A CA 1
ATOM 1185 C C . ASP A 1 160 ? 13.548 5.164 -4.628 1.00 92.69 160 ASP A C 1
ATOM 1187 O O . ASP A 1 160 ? 14.411 6.043 -4.595 1.00 92.69 160 ASP A O 1
ATOM 1191 N N . LEU A 1 161 ? 12.911 4.847 -5.757 1.00 93.31 161 LEU A N 1
ATOM 1192 C CA . LEU A 1 161 ? 13.135 5.534 -7.027 1.00 93.31 161 LEU A CA 1
ATOM 1193 C C . LEU A 1 161 ? 12.682 7.002 -6.984 1.00 93.31 161 LEU A C 1
ATOM 1195 O O . LEU A 1 161 ? 13.098 7.796 -7.828 1.00 93.31 161 LEU A O 1
ATOM 1199 N N . GLY A 1 162 ? 11.880 7.389 -5.987 1.00 92.62 162 GLY A N 1
ATOM 1200 C CA . GLY A 1 162 ? 11.336 8.738 -5.838 1.00 92.62 162 GLY A CA 1
ATOM 1201 C C . GLY A 1 162 ? 10.068 8.972 -6.658 1.00 92.62 162 GLY A C 1
ATOM 1202 O O . GLY A 1 162 ? 9.716 10.125 -6.932 1.00 92.62 162 GLY A O 1
ATOM 1203 N N . ILE A 1 163 ? 9.377 7.898 -7.052 1.00 94.94 163 ILE A N 1
ATOM 1204 C CA . ILE A 1 163 ? 8.098 7.982 -7.757 1.00 94.94 163 ILE A CA 1
ATOM 1205 C C . ILE A 1 163 ? 7.070 8.626 -6.827 1.00 94.94 163 ILE A C 1
ATOM 1207 O O . ILE A 1 163 ? 6.930 8.257 -5.662 1.00 94.94 163 ILE A O 1
ATOM 1211 N N . GLN A 1 164 ? 6.357 9.624 -7.345 1.00 94.38 164 GLN A N 1
ATOM 1212 C CA . GLN A 1 164 ? 5.348 10.340 -6.571 1.00 94.38 164 GLN A CA 1
ATOM 1213 C C . GLN A 1 164 ? 4.065 9.500 -6.431 1.00 94.38 164 GLN A C 1
ATOM 1215 O O . GLN A 1 164 ? 3.698 8.822 -7.396 1.00 94.38 164 GLN A O 1
ATOM 1220 N N . PRO A 1 165 ? 3.353 9.562 -5.287 1.00 93.88 165 PRO A N 1
ATOM 1221 C CA . PRO A 1 165 ? 2.115 8.812 -5.035 1.00 93.88 165 PRO A CA 1
ATOM 1222 C C . PRO A 1 165 ? 1.085 8.850 -6.173 1.00 93.88 165 PRO A C 1
ATOM 1224 O O . PRO A 1 165 ? 0.472 7.836 -6.504 1.00 93.88 165 PRO A O 1
ATOM 1227 N N . GLU A 1 166 ? 0.935 9.995 -6.841 1.00 94.88 166 GLU A N 1
ATOM 1228 C CA . GLU A 1 166 ? -0.023 10.212 -7.933 1.00 94.88 166 GLU A CA 1
ATOM 1229 C C . GLU A 1 166 ? 0.297 9.389 -9.187 1.00 94.88 166 GLU A C 1
ATOM 1231 O O . GLU A 1 166 ? -0.548 9.237 -10.070 1.00 94.88 166 GLU A O 1
ATOM 1236 N N . LYS A 1 167 ? 1.516 8.852 -9.285 1.00 96.25 167 LYS A N 1
ATOM 1237 C CA . LYS A 1 167 ? 1.974 8.028 -10.408 1.00 96.25 167 LYS A CA 1
ATOM 1238 C C . LYS A 1 167 ? 1.772 6.534 -10.179 1.00 96.25 167 LYS A C 1
ATOM 1240 O O . LYS A 1 167 ? 1.778 5.794 -11.157 1.00 96.25 167 LYS A O 1
ATOM 1245 N N . PHE A 1 168 ? 1.514 6.093 -8.947 1.00 97.06 168 PHE A N 1
ATOM 1246 C CA . PHE A 1 168 ? 1.372 4.669 -8.625 1.00 97.06 168 PHE A CA 1
ATOM 1247 C C . PHE A 1 168 ? 0.197 4.032 -9.364 1.00 97.06 168 PHE A C 1
ATOM 1249 O O . PHE A 1 168 ? 0.372 3.003 -10.008 1.00 97.06 168 PHE A O 1
ATOM 1256 N N . LYS A 1 169 ? -0.990 4.655 -9.329 1.00 97.00 169 LYS A N 1
ATOM 1257 C CA . LYS A 1 169 ? -2.159 4.105 -10.030 1.00 97.00 169 LYS A CA 1
ATOM 1258 C C . LYS A 1 169 ? -1.934 4.051 -11.551 1.00 97.00 169 LYS A C 1
ATOM 1260 O O . LYS A 1 169 ? -2.084 2.967 -12.098 1.00 97.00 169 LYS A O 1
ATOM 1265 N N . PRO A 1 170 ? -1.504 5.134 -12.233 1.00 97.19 170 PRO A N 1
ATOM 1266 C CA . PRO A 1 170 ? -1.158 5.053 -13.652 1.00 97.19 170 PRO A CA 1
ATOM 1267 C C . PRO A 1 170 ? -0.138 3.959 -13.992 1.00 97.19 170 PRO A C 1
ATOM 1269 O O . PRO A 1 170 ? -0.274 3.315 -15.027 1.00 97.19 170 PRO A O 1
ATOM 1272 N N . MET A 1 171 ? 0.869 3.727 -13.139 1.00 97.00 171 MET A N 1
ATOM 1273 C CA . MET A 1 171 ? 1.807 2.617 -13.334 1.00 97.00 171 MET A CA 1
ATOM 1274 C C . MET A 1 171 ? 1.100 1.265 -13.271 1.00 97.00 171 MET A C 1
ATOM 1276 O O . MET A 1 171 ? 1.249 0.464 -14.189 1.00 97.00 171 MET A O 1
ATOM 1280 N N . LEU A 1 172 ? 0.331 1.020 -12.208 1.00 98.06 172 LEU A N 1
ATOM 1281 C CA . LEU A 1 172 ? -0.395 -0.235 -12.019 1.00 98.06 172 LEU A CA 1
ATOM 1282 C C . LEU A 1 172 ? -1.387 -0.490 -13.162 1.00 98.06 172 LEU A C 1
ATOM 1284 O O . LEU A 1 172 ? -1.400 -1.590 -13.705 1.00 98.06 172 LEU A O 1
ATOM 1288 N N . ASP A 1 173 ? -2.116 0.538 -13.606 1.00 98.00 173 ASP A N 1
ATOM 1289 C CA . ASP A 1 173 ? -3.021 0.460 -14.759 1.00 98.00 173 ASP A CA 1
ATOM 1290 C C . ASP A 1 173 ? -2.264 0.060 -16.043 1.00 98.00 173 ASP A C 1
ATOM 1292 O O . ASP A 1 173 ? -2.761 -0.719 -16.854 1.00 98.00 173 ASP A O 1
ATOM 1296 N N . ILE A 1 174 ? -1.053 0.584 -16.265 1.00 97.62 174 ILE A N 1
ATOM 1297 C CA . ILE A 1 174 ? -0.230 0.241 -17.438 1.00 97.62 174 ILE A CA 1
ATOM 1298 C C . ILE A 1 174 ? 0.231 -1.221 -17.382 1.00 97.62 174 ILE A C 1
ATOM 1300 O O . ILE A 1 174 ? 0.134 -1.923 -18.390 1.00 97.62 174 ILE A O 1
ATOM 1304 N N . PHE A 1 175 ? 0.683 -1.690 -16.219 1.00 98.00 175 PHE A N 1
ATOM 1305 C CA . PHE A 1 175 ? 1.068 -3.089 -16.011 1.00 98.00 175 PHE A CA 1
ATOM 1306 C C . PHE A 1 175 ? -0.120 -4.046 -16.176 1.00 98.00 175 PHE A C 1
ATOM 1308 O O . PHE A 1 175 ? -0.012 -5.050 -16.882 1.00 98.00 175 PHE A O 1
ATOM 1315 N N . GLU A 1 176 ? -1.283 -3.702 -15.621 1.00 97.81 176 GLU A N 1
ATOM 1316 C CA . GLU A 1 176 ? -2.503 -4.500 -15.753 1.00 97.81 176 GLU A CA 1
ATOM 1317 C C . GLU A 1 176 ? -2.976 -4.593 -17.206 1.00 97.81 176 GLU A C 1
ATOM 1319 O O . GLU A 1 176 ? -3.291 -5.684 -17.688 1.00 97.81 176 GLU A O 1
ATOM 1324 N N . ASN A 1 177 ? -2.981 -3.473 -17.934 1.00 97.31 177 ASN A N 1
ATOM 1325 C CA . ASN A 1 177 ? -3.355 -3.452 -19.350 1.00 97.31 177 ASN A CA 1
ATOM 1326 C C . ASN A 1 177 ? -2.403 -4.288 -20.214 1.00 97.31 177 ASN A C 1
ATOM 1328 O O . ASN A 1 177 ? -2.832 -4.897 -21.193 1.00 97.31 177 ASN A O 1
ATOM 1332 N N . ALA A 1 178 ? -1.123 -4.342 -19.842 1.00 96.94 178 ALA A N 1
ATOM 1333 C CA . ALA A 1 178 ? -0.135 -5.200 -20.484 1.00 96.94 178 ALA A CA 1
ATOM 1334 C C . ALA A 1 178 ? -0.201 -6.665 -20.014 1.00 96.94 178 ALA A C 1
ATOM 1336 O O . ALA A 1 178 ? 0.486 -7.508 -20.585 1.00 96.94 178 ALA A O 1
ATOM 1337 N N . LYS A 1 179 ? -1.013 -6.975 -18.990 1.00 96.94 179 LYS A N 1
ATOM 1338 C CA . LYS A 1 179 ? -1.058 -8.278 -18.305 1.00 96.94 179 LYS A CA 1
ATOM 1339 C C . LYS A 1 179 ? 0.329 -8.722 -17.818 1.00 96.94 179 LYS A C 1
ATOM 1341 O O . LYS A 1 179 ? 0.675 -9.900 -17.879 1.00 96.94 179 LYS A O 1
ATOM 1346 N N . LEU A 1 180 ? 1.113 -7.762 -17.324 1.00 97.00 180 LEU A N 1
ATOM 1347 C CA . LEU A 1 180 ? 2.448 -7.968 -16.770 1.00 97.00 180 LEU A CA 1
ATOM 1348 C C . LEU A 1 180 ? 2.456 -7.623 -15.283 1.00 97.00 180 LEU A C 1
ATOM 1350 O O . LEU A 1 180 ? 1.879 -6.626 -14.860 1.00 97.00 180 LEU A O 1
ATOM 1354 N N . GLN A 1 181 ? 3.151 -8.433 -14.490 1.00 96.69 181 GLN A N 1
ATOM 1355 C CA . GLN A 1 181 ? 3.389 -8.124 -13.084 1.00 96.69 181 GLN A CA 1
ATOM 1356 C C . GLN A 1 181 ? 4.441 -7.007 -12.969 1.00 96.69 181 GLN A C 1
ATOM 1358 O O . GLN A 1 181 ? 5.444 -7.047 -13.689 1.00 96.69 181 GLN A O 1
ATOM 1363 N N . PRO A 1 182 ? 4.271 -6.036 -12.057 1.00 96.75 182 PRO A N 1
ATOM 1364 C CA . PRO A 1 182 ? 5.224 -4.957 -11.848 1.00 96.75 182 PRO A CA 1
ATOM 1365 C C . PRO A 1 182 ? 6.402 -5.415 -10.973 1.00 96.75 182 PRO A C 1
ATOM 1367 O O . PRO A 1 182 ? 6.696 -4.803 -9.944 1.00 96.75 182 PRO A O 1
ATOM 1370 N N . ASP A 1 183 ? 7.089 -6.495 -11.368 1.00 96.69 183 ASP A N 1
ATOM 1371 C CA . ASP A 1 183 ? 8.298 -6.986 -10.689 1.00 96.69 183 ASP A CA 1
ATOM 1372 C C . ASP A 1 183 ? 9.526 -6.140 -11.054 1.00 96.69 183 ASP A C 1
ATOM 1374 O O . ASP A 1 183 ? 10.452 -6.557 -11.754 1.00 96.69 183 ASP A O 1
ATOM 1378 N N . LEU A 1 184 ? 9.512 -4.899 -10.563 1.00 95.81 184 LEU A N 1
ATOM 1379 C CA . LEU A 1 184 ? 10.607 -3.950 -10.741 1.00 95.81 184 LEU A CA 1
ATOM 1380 C C . LEU A 1 184 ? 11.890 -4.431 -10.048 1.00 95.81 184 LEU A C 1
ATOM 1382 O O . LEU A 1 184 ? 12.980 -4.131 -10.518 1.00 95.81 184 LEU A O 1
ATOM 1386 N N . ASN A 1 185 ? 11.776 -5.205 -8.962 1.00 95.56 185 ASN A N 1
ATOM 1387 C CA . ASN A 1 185 ? 12.929 -5.746 -8.240 1.00 95.56 185 ASN A CA 1
ATOM 1388 C C . ASN A 1 185 ? 13.700 -6.744 -9.096 1.00 95.56 185 ASN A C 1
ATOM 1390 O O . ASN A 1 185 ? 14.907 -6.596 -9.283 1.00 95.56 185 ASN A O 1
ATOM 1394 N N . GLY A 1 186 ? 12.996 -7.754 -9.612 1.00 96.56 186 GLY A N 1
ATOM 1395 C CA . GLY A 1 186 ? 13.589 -8.758 -10.479 1.00 96.56 186 GLY A CA 1
ATOM 1396 C C . GLY A 1 186 ? 14.116 -8.121 -11.759 1.00 96.56 186 GLY A C 1
ATOM 1397 O O . GLY A 1 186 ? 15.223 -8.446 -12.186 1.00 96.56 186 GLY A O 1
ATOM 1398 N N . PHE A 1 187 ? 13.375 -7.159 -12.326 1.00 96.81 187 PHE A N 1
ATOM 1399 C CA . PHE A 1 187 ? 13.804 -6.421 -13.513 1.00 96.81 187 PHE A CA 1
ATOM 1400 C C . PHE A 1 187 ? 15.128 -5.685 -13.278 1.00 96.81 187 PHE A C 1
ATOM 1402 O O . PHE A 1 187 ? 16.086 -5.913 -14.015 1.00 96.81 187 PHE A O 1
ATOM 1409 N N . MET A 1 188 ? 15.221 -4.866 -12.226 1.00 94.69 188 MET A N 1
ATOM 1410 C CA . MET A 1 188 ? 16.430 -4.091 -11.913 1.00 94.69 188 MET A CA 1
ATOM 1411 C C . MET A 1 188 ? 17.634 -4.975 -11.558 1.00 94.69 188 MET A C 1
ATOM 1413 O O . MET A 1 188 ? 18.777 -4.562 -11.728 1.00 94.69 188 MET A O 1
ATOM 1417 N N . LYS A 1 189 ? 17.404 -6.200 -11.074 1.00 95.25 189 LYS A N 1
ATOM 1418 C CA . LYS A 1 189 ? 18.472 -7.171 -10.788 1.00 95.25 189 LYS A CA 1
ATOM 1419 C C . LYS A 1 189 ? 18.831 -8.067 -11.975 1.00 95.25 189 LYS A C 1
ATOM 1421 O O . LYS A 1 189 ? 19.789 -8.832 -11.878 1.00 95.25 189 LYS A O 1
ATOM 1426 N N . GLY A 1 190 ? 18.078 -8.000 -13.075 1.00 95.12 190 GLY A N 1
ATOM 1427 C CA . GLY A 1 190 ? 18.226 -8.911 -14.212 1.00 95.12 190 GLY A CA 1
ATOM 1428 C C . GLY A 1 190 ? 17.907 -10.370 -13.863 1.00 95.12 190 GLY A C 1
ATOM 1429 O O . GLY A 1 190 ? 18.462 -11.284 -14.468 1.00 95.12 190 GLY A O 1
ATOM 1430 N N . GLU A 1 191 ? 17.055 -10.594 -12.860 1.00 96.06 191 GLU A N 1
ATOM 1431 C CA . GLU A 1 191 ? 16.687 -11.924 -12.354 1.00 96.06 191 GLU A CA 1
ATOM 1432 C C . GLU A 1 191 ? 15.485 -12.528 -13.103 1.00 96.06 191 GLU A C 1
ATOM 1434 O O . GLU A 1 191 ? 15.149 -13.697 -12.903 1.00 96.06 191 GLU A O 1
ATOM 1439 N N . LEU A 1 192 ? 14.837 -11.757 -13.984 1.00 96.25 192 LEU A N 1
ATOM 1440 C CA . LEU A 1 192 ? 13.703 -12.222 -14.781 1.00 96.25 192 LEU A CA 1
ATOM 1441 C C . LEU A 1 192 ? 14.161 -13.032 -15.999 1.00 96.25 192 LEU A C 1
ATOM 1443 O O . LEU A 1 192 ? 15.275 -12.894 -16.505 1.00 96.25 192 LEU A O 1
ATOM 1447 N N . SER A 1 193 ? 13.256 -13.859 -16.528 1.00 96.94 193 SER A N 1
ATOM 1448 C CA . SER A 1 193 ? 13.473 -14.498 -17.833 1.00 96.94 193 SER A CA 1
ATOM 1449 C C . SER A 1 193 ? 13.691 -13.449 -18.929 1.00 96.94 193 SER A C 1
ATOM 1451 O O . SER A 1 193 ? 13.119 -12.363 -18.862 1.00 96.94 193 SER A O 1
ATOM 1453 N N . SER A 1 194 ? 14.463 -13.773 -19.970 1.00 96.19 194 SER A N 1
ATOM 1454 C CA . SER A 1 194 ? 14.782 -12.818 -21.043 1.00 96.19 194 SER A CA 1
ATOM 1455 C C . SER A 1 194 ? 13.544 -12.226 -21.725 1.00 96.19 194 SER A C 1
ATOM 1457 O O . SER A 1 194 ? 13.528 -11.032 -22.019 1.00 96.19 194 SER A O 1
ATOM 1459 N N . ASP A 1 195 ? 12.496 -13.029 -21.927 1.00 96.88 195 ASP A N 1
ATOM 1460 C CA . ASP A 1 195 ? 11.241 -12.564 -22.529 1.00 96.88 195 ASP A CA 1
ATOM 1461 C C . ASP A 1 195 ? 10.511 -11.574 -21.616 1.00 96.88 195 ASP A C 1
ATOM 1463 O O . ASP A 1 195 ? 10.022 -10.539 -22.076 1.00 96.88 195 ASP A O 1
ATOM 1467 N N . LEU A 1 196 ? 10.481 -11.848 -20.309 1.00 95.62 196 LEU A N 1
ATOM 1468 C CA . LEU A 1 196 ? 9.863 -10.954 -19.332 1.00 95.62 196 LEU A CA 1
ATOM 1469 C C . LEU A 1 196 ? 10.688 -9.677 -19.134 1.00 95.62 196 LEU A C 1
ATOM 1471 O O . LEU A 1 196 ? 10.121 -8.589 -19.093 1.00 95.62 196 LEU A O 1
ATOM 1475 N N . GLN A 1 197 ? 12.018 -9.795 -19.093 1.00 96.94 197 GLN A N 1
ATOM 1476 C CA . GLN A 1 197 ? 12.940 -8.664 -19.020 1.00 96.94 197 GLN A CA 1
ATOM 1477 C C . GLN A 1 197 ? 12.696 -7.704 -20.187 1.00 96.94 197 GLN A C 1
ATOM 1479 O O . GLN A 1 197 ? 12.529 -6.504 -19.984 1.00 96.94 197 GLN A O 1
ATOM 1484 N N . ARG A 1 198 ? 12.615 -8.242 -21.409 1.00 96.81 198 ARG A N 1
ATOM 1485 C CA . ARG A 1 198 ? 12.318 -7.458 -22.607 1.00 96.81 198 ARG A CA 1
ATOM 1486 C C . ARG A 1 198 ? 10.929 -6.830 -22.547 1.00 96.81 198 ARG A C 1
ATOM 1488 O O . ARG A 1 198 ? 10.796 -5.647 -22.817 1.00 96.81 198 ARG A O 1
ATOM 1495 N N . SER A 1 199 ? 9.916 -7.597 -22.153 1.00 97.00 199 SER A N 1
ATOM 1496 C CA . SER A 1 199 ? 8.535 -7.103 -22.089 1.00 97.00 199 SER A CA 1
ATOM 1497 C C . SER A 1 199 ? 8.380 -5.943 -21.100 1.00 97.00 199 SER A C 1
ATOM 1499 O O . SER A 1 199 ? 7.695 -4.968 -21.397 1.00 97.00 199 SER A O 1
ATOM 1501 N N . ILE A 1 200 ? 9.038 -6.018 -19.937 1.00 96.12 200 ILE A N 1
ATOM 1502 C CA . ILE A 1 200 ? 9.041 -4.929 -18.952 1.00 96.12 200 ILE A CA 1
ATOM 1503 C C . ILE A 1 200 ? 9.869 -3.737 -19.450 1.00 96.12 200 ILE A C 1
ATOM 1505 O O . ILE A 1 200 ? 9.425 -2.604 -19.282 1.00 96.12 200 ILE A O 1
ATOM 1509 N N . TYR A 1 201 ? 11.018 -3.963 -20.099 1.00 95.56 201 TYR A N 1
ATOM 1510 C CA . TYR A 1 201 ? 11.801 -2.887 -20.717 1.00 95.56 201 TYR A CA 1
ATOM 1511 C C . TYR A 1 201 ? 10.974 -2.111 -21.751 1.00 95.56 201 TYR A C 1
ATOM 1513 O O . TYR A 1 201 ? 10.862 -0.891 -21.648 1.00 95.56 201 TYR A O 1
ATOM 1521 N N . ASP A 1 202 ? 10.339 -2.820 -22.689 1.00 95.31 202 ASP A N 1
ATOM 1522 C CA . ASP A 1 202 ? 9.506 -2.228 -23.740 1.00 95.31 202 ASP A CA 1
ATOM 1523 C C . ASP A 1 202 ? 8.324 -1.456 -23.115 1.00 95.31 202 ASP A C 1
ATOM 1525 O O . ASP A 1 202 ? 8.013 -0.336 -23.519 1.00 95.31 202 ASP A O 1
ATOM 1529 N N . LEU A 1 203 ? 7.701 -1.995 -22.058 1.00 95.50 203 LEU A N 1
ATOM 1530 C CA . LEU A 1 203 ? 6.637 -1.300 -21.326 1.00 95.50 203 LEU A CA 1
ATOM 1531 C C . LEU A 1 203 ? 7.136 -0.009 -20.655 1.00 95.50 203 LEU A C 1
ATOM 1533 O O . LEU A 1 203 ? 6.440 1.014 -20.677 1.00 95.50 203 LEU A O 1
ATOM 1537 N N . ILE A 1 204 ? 8.328 -0.047 -20.052 1.00 93.50 204 ILE A N 1
ATOM 1538 C CA . ILE A 1 204 ? 8.931 1.120 -19.407 1.00 93.50 204 ILE A CA 1
ATOM 1539 C C . ILE A 1 204 ? 9.218 2.206 -20.447 1.00 93.50 204 ILE A C 1
ATOM 1541 O O . ILE A 1 204 ? 8.753 3.338 -20.282 1.00 93.50 204 ILE A O 1
ATOM 1545 N N . ASP A 1 205 ? 9.916 1.849 -21.525 1.00 90.75 205 ASP A N 1
ATOM 1546 C CA . ASP A 1 205 ? 10.340 2.777 -22.573 1.00 90.75 205 ASP A CA 1
ATOM 1547 C C . ASP A 1 205 ? 9.137 3.393 -23.305 1.00 90.75 205 ASP A C 1
ATOM 1549 O O . ASP A 1 205 ? 9.024 4.619 -23.409 1.00 90.75 205 ASP A O 1
ATOM 1553 N N . GLU A 1 206 ? 8.169 2.569 -23.721 1.00 90.12 206 GLU A N 1
ATOM 1554 C CA . GLU A 1 206 ? 7.067 3.009 -24.581 1.00 90.12 206 GLU A CA 1
ATOM 1555 C C . GLU A 1 206 ? 5.876 3.630 -23.841 1.00 90.12 206 GLU A C 1
ATOM 1557 O O . GLU A 1 206 ? 5.114 4.403 -24.437 1.00 90.12 206 GLU A O 1
ATOM 1562 N N . ARG A 1 207 ? 5.624 3.240 -22.585 1.00 91.56 207 ARG A N 1
ATOM 1563 C CA . ARG A 1 207 ? 4.396 3.624 -21.858 1.00 91.56 207 ARG A CA 1
ATOM 1564 C C . ARG A 1 207 ? 4.690 4.382 -20.576 1.00 91.56 207 ARG A C 1
ATOM 1566 O O . ARG A 1 207 ? 4.056 5.410 -20.327 1.00 91.56 207 ARG A O 1
ATOM 1573 N N . LEU A 1 208 ? 5.646 3.921 -19.770 1.00 89.19 208 LEU A N 1
ATOM 1574 C CA . LEU A 1 208 ? 5.938 4.564 -18.486 1.00 89.19 208 LEU A CA 1
ATOM 1575 C C . LEU A 1 208 ? 6.767 5.842 -18.627 1.00 89.19 208 LEU A C 1
ATOM 1577 O O . LEU A 1 208 ? 6.648 6.718 -17.768 1.00 89.19 208 LEU A O 1
ATOM 1581 N N . SER A 1 209 ? 7.496 6.028 -19.730 1.00 87.50 209 SER A N 1
ATOM 1582 C CA . SER A 1 209 ? 8.233 7.269 -20.003 1.00 87.50 209 SER A CA 1
ATOM 1583 C C . SER A 1 209 ? 7.376 8.533 -19.939 1.00 87.50 209 SER A C 1
ATOM 1585 O O . SER A 1 209 ? 7.790 9.539 -19.357 1.00 87.50 209 SER A O 1
ATOM 1587 N N . GLY A 1 210 ? 6.145 8.474 -20.457 1.00 85.62 210 GLY A N 1
ATOM 1588 C CA . GLY A 1 210 ? 5.194 9.590 -20.390 1.00 85.62 210 GLY A CA 1
ATOM 1589 C C . GLY A 1 210 ? 4.614 9.840 -18.992 1.00 85.62 210 GLY A C 1
ATOM 1590 O O . GLY A 1 210 ? 4.098 10.924 -18.720 1.00 85.62 210 GLY A O 1
ATOM 1591 N N . VAL A 1 211 ? 4.701 8.857 -18.092 1.00 90.75 211 VAL A N 1
ATOM 1592 C CA . VAL A 1 211 ? 4.120 8.908 -16.743 1.00 90.75 211 VAL A CA 1
ATOM 1593 C C . VAL A 1 211 ? 5.152 9.334 -15.701 1.00 90.75 211 VAL A C 1
ATOM 1595 O O . VAL A 1 211 ? 4.846 10.196 -14.870 1.00 90.75 211 VAL A O 1
ATOM 1598 N N . LEU A 1 212 ? 6.348 8.739 -15.751 1.00 90.50 212 LEU A N 1
ATOM 1599 C CA . LEU A 1 212 ? 7.378 8.817 -14.710 1.00 90.50 212 LEU A CA 1
ATOM 1600 C C . LEU A 1 212 ? 8.411 9.917 -14.942 1.00 90.50 212 LEU A C 1
ATOM 1602 O O . LEU A 1 212 ? 9.026 10.391 -13.989 1.00 90.50 212 LEU A O 1
ATOM 1606 N N . GLY A 1 213 ? 8.561 10.362 -16.189 1.00 87.81 213 GLY A N 1
ATOM 1607 C CA . GLY A 1 213 ? 9.594 11.312 -16.572 1.00 87.81 213 GLY A CA 1
ATOM 1608 C C . GLY A 1 213 ? 10.969 10.659 -16.710 1.00 87.81 213 GLY A C 1
ATOM 1609 O O . GLY A 1 213 ? 11.254 9.598 -16.156 1.00 87.81 213 GLY A O 1
ATOM 1610 N N . LYS A 1 214 ? 11.834 11.328 -17.476 1.00 87.94 214 LYS A N 1
ATOM 1611 C CA . LYS A 1 214 ? 13.101 10.765 -17.952 1.00 87.94 214 LYS A CA 1
ATOM 1612 C C . LYS A 1 214 ? 14.029 10.293 -16.828 1.00 87.94 214 LYS A C 1
ATOM 1614 O O . LYS A 1 214 ? 14.575 9.209 -16.920 1.00 87.94 214 LYS A O 1
ATOM 1619 N N . GLU A 1 215 ? 14.173 11.071 -15.756 1.00 89.88 215 GLU A N 1
ATOM 1620 C CA . GLU A 1 215 ? 15.095 10.731 -14.662 1.00 89.88 215 GLU A CA 1
ATOM 1621 C C . GLU A 1 215 ? 14.752 9.389 -13.995 1.00 89.88 215 GLU A C 1
ATOM 1623 O O . GLU A 1 215 ? 15.641 8.605 -13.680 1.00 89.88 215 GLU A O 1
ATOM 1628 N N . ILE A 1 216 ? 13.463 9.117 -13.777 1.00 92.12 216 ILE A N 1
ATOM 1629 C CA . ILE A 1 216 ? 13.012 7.870 -13.152 1.00 92.12 216 ILE A CA 1
ATOM 1630 C C . ILE A 1 216 ? 13.182 6.694 -14.109 1.00 92.12 216 ILE A C 1
ATOM 1632 O O . ILE A 1 216 ? 13.611 5.623 -13.690 1.00 92.12 216 ILE A O 1
ATOM 1636 N N . VAL A 1 217 ? 12.862 6.897 -15.388 1.00 91.50 217 VAL A N 1
ATOM 1637 C CA . VAL A 1 217 ? 13.056 5.882 -16.431 1.00 91.50 217 VAL A CA 1
ATOM 1638 C C . VAL A 1 217 ? 14.525 5.503 -16.528 1.00 91.50 217 VAL A C 1
ATOM 1640 O O . VAL A 1 217 ? 14.837 4.320 -16.464 1.00 91.50 217 VAL A O 1
ATOM 1643 N N . ASP A 1 218 ? 15.417 6.495 -16.584 1.00 90.75 218 ASP A N 1
ATOM 1644 C CA . ASP A 1 218 ? 16.861 6.278 -16.657 1.00 90.75 218 ASP A CA 1
ATOM 1645 C C . ASP A 1 218 ? 17.357 5.449 -15.455 1.00 90.75 218 ASP A C 1
ATOM 1647 O O . ASP A 1 218 ? 18.198 4.581 -15.641 1.00 90.75 218 ASP A O 1
ATOM 1651 N N . LYS A 1 219 ? 16.805 5.646 -14.244 1.00 91.62 219 LYS A N 1
ATOM 1652 C CA . LYS A 1 219 ? 17.124 4.822 -13.055 1.00 91.62 219 LYS A CA 1
ATOM 1653 C C . LYS A 1 219 ? 16.574 3.395 -13.122 1.00 91.62 219 LYS A C 1
ATOM 1655 O O . LYS A 1 219 ? 17.119 2.511 -12.471 1.00 91.62 219 LYS A O 1
ATOM 1660 N N . LEU A 1 220 ? 15.459 3.183 -13.819 1.00 88.50 220 LEU A N 1
ATOM 1661 C CA . LEU A 1 220 ? 14.846 1.862 -13.962 1.00 88.50 220 LEU A CA 1
ATOM 1662 C C . LEU A 1 220 ? 15.610 0.995 -14.963 1.00 88.50 220 LEU A C 1
ATOM 1664 O O . LEU A 1 220 ? 15.727 -0.204 -14.744 1.00 88.50 220 LEU A O 1
ATOM 1668 N N . ILE A 1 221 ? 16.096 1.593 -16.054 1.00 87.56 221 ILE A N 1
ATOM 1669 C CA . ILE A 1 221 ? 16.703 0.870 -17.182 1.00 87.56 221 ILE A CA 1
ATOM 1670 C C . ILE A 1 221 ? 18.240 0.920 -17.211 1.00 87.56 221 ILE A C 1
ATOM 1672 O O . ILE A 1 221 ? 18.831 0.432 -18.177 1.00 87.56 221 ILE A O 1
ATOM 1676 N N . SER A 1 222 ? 18.874 1.535 -16.205 1.00 80.12 222 SER A N 1
ATOM 1677 C CA . SER A 1 222 ? 20.338 1.580 -16.034 1.00 80.12 222 SER A CA 1
ATOM 1678 C C . SER A 1 222 ? 20.903 0.267 -15.517 1.00 80.12 222 SER A C 1
ATOM 1680 O O . SER A 1 222 ? 21.943 -0.165 -16.061 1.00 80.12 222 SER A O 1
#

Organism: NCBI:txid202956

Foldseek 3Di:
DPVVLQPDDPVLLVLLLVLLCVLQVLQDDQLNLLSVLLNVQSVVPSLSLVQLLLLLVLLCCVVVVDPPPDDLLVLLLLLVLSSVCSVVVHHQVVDPALSRVSVCSVPPSDDDPVNSVCSVVDDSSSSSNSSSSSSSSSVRRSCVVAPEHEDSVNSNVCVVLVPGSNLNNVVSVLCRVLVHYPPLVCLQVVVDDPVNVVSVLCSLVPPVCVRRPDSSSVNSND

Radius of gyration: 17.46 Å; chains: 1; bounding box: 41×30×46 Å

pLDDT: mean 90.01, std 10.07, range [45.81, 98.06]